Protein AF-A0A4D6C9G3-F1 (afdb_monomer)

Foldseek 3Di:
DDLDDLCAVDDDDLDDPDLQSSLLSLQVVQAQADQEAEEWELPCVLQQLQVLQLCLLSSHFYGYAHQQDRDPSNVVSCVSRNHQEYEYGEDCRGHNCNNVVVCVVVNHHYDYQYDPDSQSSLLSSLVSLCVSDPDQEAEEAASPPGLLQSLQCSQVCNLRSHGYHHAYPPCGNVSCLVVQVVHNHQEYEYQEDCVRHNPVNQVSHHNYDYQYDPDSLLSSLSSCVVRVVDQEAADEAEFASQPVHSSSCSSSSRNSSVCNVRVYGYHHDHPHHDPSNSVSSSSHNYD

Secondary structure (DSSP, 8-state):
--------S-------SSHHHHHHHHHHHH-S--SEEEEEETT-GGGTTTHHHHHHHTT--EEEE-SS---HHHHHHHHHHT--EEEEES-TTTS-HHHHHHHHHTT-EEEEE--SSHHHHHHHHHHHHHHHS---EEEEEETTT-HHHHHHHHHHHHHTT--EEEEBTTTBTHHHHHHHHTS---EEEEES-TTTS-HHHHHHSTTEEEE--SSHHHHHHHHHHHH---SEES--EEEE-SSS-GGGGHHHHHHHHHHHHTT-PEEEE-SS--HHHHHHHHT-EE-

Structure (mmCIF, N/CA/C/O backbone):
data_AF-A0A4D6C9G3-F1
#
_entry.id   AF-A0A4D6C9G3-F1
#
loop_
_atom_site.group_PDB
_atom_site.id
_atom_site.type_symbol
_atom_site.label_atom_id
_atom_site.label_alt_id
_atom_site.label_comp_id
_atom_site.label_asym_id
_atom_site.label_entity_id
_atom_site.label_seq_id
_atom_site.pdbx_PDB_ins_code
_atom_site.Cartn_x
_atom_site.Cartn_y
_atom_site.Cartn_z
_atom_site.occupancy
_atom_site.B_iso_or_equiv
_atom_site.auth_seq_id
_atom_site.auth_comp_id
_atom_site.auth_asym_id
_atom_site.auth_atom_id
_atom_site.pdbx_PDB_model_num
ATOM 1 N N . LEU A 1 1 ? -7.424 2.751 -39.988 1.00 35.72 1 LEU A N 1
ATOM 2 C CA . LEU A 1 1 ? -7.763 1.322 -39.827 1.00 35.72 1 LEU A CA 1
ATOM 3 C C . LEU A 1 1 ? -6.948 0.782 -38.658 1.00 35.72 1 LEU A C 1
ATOM 5 O O . LEU A 1 1 ? -5.738 0.935 -38.681 1.00 35.72 1 LEU A O 1
ATOM 9 N N . TYR A 1 2 ? -7.663 0.239 -37.666 1.00 31.31 2 TYR A N 1
ATOM 10 C CA . TYR A 1 2 ? -7.229 -0.650 -36.575 1.00 31.31 2 TYR A CA 1
ATOM 11 C C . TYR A 1 2 ? -6.218 -0.138 -35.535 1.00 31.31 2 TYR A C 1
ATOM 13 O O . TYR A 1 2 ? -5.020 -0.367 -35.633 1.00 31.31 2 TYR A O 1
ATOM 21 N N . GLY A 1 3 ? -6.748 0.449 -34.462 1.00 29.09 3 GLY A N 1
ATOM 22 C CA . GLY A 1 3 ? -6.207 0.271 -33.115 1.00 29.09 3 GLY A CA 1
ATOM 23 C C . GLY A 1 3 ? -7.383 -0.146 -32.243 1.00 29.09 3 GLY A C 1
ATOM 24 O O . GLY A 1 3 ? -8.334 0.627 -32.131 1.00 29.09 3 GLY A O 1
ATOM 25 N N . ASN A 1 4 ? -7.383 -1.390 -31.759 1.00 36.81 4 ASN A N 1
ATOM 26 C CA . ASN A 1 4 ? -8.460 -1.943 -30.939 1.00 36.81 4 ASN A CA 1
ATOM 27 C C . ASN A 1 4 ? -8.712 -1.018 -29.747 1.00 36.81 4 ASN A C 1
ATOM 29 O O . ASN A 1 4 ? -7.841 -0.837 -28.903 1.00 36.81 4 ASN A O 1
ATOM 33 N N . THR A 1 5 ? -9.897 -0.416 -29.691 1.00 40.00 5 THR A N 1
ATOM 34 C CA . THR A 1 5 ? -10.376 0.228 -28.475 1.00 40.00 5 THR A CA 1
ATOM 35 C C . THR A 1 5 ? -10.604 -0.878 -27.454 1.00 40.00 5 THR A C 1
ATOM 37 O O . THR A 1 5 ? -11.361 -1.811 -27.720 1.00 40.00 5 THR A O 1
ATOM 40 N N . SER A 1 6 ? -9.935 -0.801 -26.305 1.00 44.12 6 SER A N 1
ATOM 41 C CA . SER A 1 6 ? -10.270 -1.610 -25.137 1.00 44.12 6 SER A CA 1
ATOM 42 C C . SER A 1 6 ? -11.698 -1.254 -24.706 1.00 44.12 6 SER A C 1
ATOM 44 O O . SER A 1 6 ? -11.946 -0.289 -23.983 1.00 44.12 6 SER A O 1
ATOM 46 N N . ASN A 1 7 ? -12.671 -1.974 -25.257 1.00 46.81 7 ASN A N 1
ATOM 47 C CA . ASN A 1 7 ? -14.084 -1.773 -24.975 1.00 46.81 7 ASN A CA 1
ATOM 48 C C . ASN A 1 7 ? -14.413 -2.469 -23.655 1.00 46.81 7 ASN A C 1
ATOM 50 O O . ASN A 1 7 ? -14.914 -3.584 -23.684 1.00 46.81 7 ASN A O 1
ATOM 54 N N . ALA A 1 8 ? -14.153 -1.807 -22.524 1.00 56.16 8 ALA A N 1
ATOM 55 C CA . ALA A 1 8 ? -14.768 -2.208 -21.258 1.00 56.16 8 ALA A CA 1
ATOM 56 C C . ALA A 1 8 ? -16.292 -2.262 -21.459 1.00 56.16 8 ALA A C 1
ATOM 58 O O . ALA A 1 8 ? -16.867 -1.284 -21.958 1.00 56.16 8 ALA A O 1
ATOM 59 N N . SER A 1 9 ? -16.953 -3.375 -21.117 1.00 55.44 9 SER A N 1
ATOM 60 C CA . SER A 1 9 ? -18.398 -3.505 -21.376 1.00 55.44 9 SER A CA 1
ATOM 61 C C . SER A 1 9 ? -19.222 -2.537 -20.530 1.00 55.44 9 SER A C 1
ATOM 63 O O . SER A 1 9 ? -20.327 -2.148 -20.916 1.00 55.44 9 SER A O 1
ATOM 65 N N . THR A 1 10 ? -18.672 -2.108 -19.391 1.00 67.19 10 THR A N 1
ATOM 66 C CA . THR A 1 10 ? -19.302 -1.177 -18.459 1.00 67.19 10 THR A CA 1
ATOM 67 C C . THR A 1 10 ? -18.276 -0.238 -17.825 1.00 67.19 10 THR A C 1
ATOM 69 O O . THR A 1 10 ? -17.095 -0.552 -17.686 1.00 67.19 10 THR A O 1
ATOM 72 N N . LYS A 1 11 ? -18.726 0.964 -17.452 1.00 77.75 11 LYS A N 1
ATOM 73 C CA . LYS A 1 11 ? -17.922 1.936 -16.706 1.00 77.75 11 LYS A CA 1
ATOM 74 C C . LYS A 1 11 ? -18.612 2.251 -15.389 1.00 77.75 11 LYS A C 1
ATOM 76 O O . LYS A 1 11 ? -19.478 3.125 -15.336 1.00 77.75 11 LYS A O 1
ATOM 81 N N . ASP A 1 12 ? -18.155 1.603 -14.330 1.00 83.31 12 ASP A N 1
ATOM 82 C CA . ASP A 1 12 ? -18.579 1.921 -12.974 1.00 83.31 12 ASP A CA 1
ATOM 83 C C . ASP A 1 12 ? -17.719 3.026 -12.364 1.00 83.31 12 ASP A C 1
ATOM 85 O O . ASP A 1 12 ? -16.521 3.157 -12.619 1.00 83.31 12 ASP A O 1
ATOM 89 N N . THR A 1 13 ? -18.352 3.865 -11.547 1.00 87.94 13 THR A N 1
ATOM 90 C CA . THR A 1 13 ? -17.689 4.987 -10.881 1.00 87.94 13 THR A CA 1
ATOM 91 C C . THR A 1 13 ? -17.718 4.775 -9.373 1.00 87.94 13 THR A C 1
ATOM 93 O O . THR A 1 13 ? -18.752 4.941 -8.729 1.00 87.94 13 THR A O 1
ATOM 96 N N . LEU A 1 14 ? -16.559 4.448 -8.797 1.00 91.31 14 LEU A N 1
ATOM 97 C CA . LEU A 1 14 ? -16.364 4.288 -7.350 1.00 91.31 14 LEU A CA 1
ATOM 98 C C . LEU A 1 14 ? -15.880 5.584 -6.682 1.00 91.31 14 LEU A C 1
ATOM 100 O O . LEU A 1 14 ? -15.043 5.550 -5.788 1.00 91.31 14 LEU A O 1
ATOM 104 N N . THR A 1 15 ? -16.373 6.742 -7.123 1.00 91.94 15 THR A N 1
ATOM 105 C CA . THR A 1 15 ? -15.945 8.050 -6.601 1.00 91.94 15 THR A CA 1
ATOM 106 C C . THR A 1 15 ? -17.063 8.739 -5.834 1.00 91.94 15 THR A C 1
ATOM 108 O O . THR A 1 15 ? -18.232 8.637 -6.209 1.00 91.94 15 THR A O 1
ATOM 111 N N . GLY A 1 16 ? -16.706 9.495 -4.798 1.00 91.12 16 GLY A N 1
ATOM 112 C CA . GLY A 1 16 ? -17.623 10.406 -4.115 1.00 91.12 16 GLY A CA 1
ATOM 113 C C . GLY A 1 16 ? -17.213 11.875 -4.238 1.00 91.12 16 GLY A C 1
ATOM 114 O O . GLY A 1 16 ? -16.387 12.239 -5.072 1.00 91.12 16 GLY A O 1
ATOM 115 N N . SER A 1 17 ? -17.782 12.729 -3.384 1.00 90.69 17 SER A N 1
ATOM 116 C CA . SER A 1 17 ? -17.477 14.170 -3.312 1.00 90.69 17 SER A CA 1
ATOM 117 C C . SER A 1 17 ? -16.044 14.485 -2.868 1.00 90.69 17 SER A C 1
ATOM 119 O O . SER A 1 17 ? -15.575 15.607 -3.052 1.00 90.69 17 SER A O 1
ATOM 121 N N . GLY A 1 18 ? -15.339 13.513 -2.290 1.00 91.88 18 GLY A N 1
ATOM 122 C CA . GLY A 1 18 ? -13.954 13.637 -1.860 1.00 91.88 18 GLY A CA 1
ATOM 123 C C . GLY A 1 18 ? -13.341 12.282 -1.510 1.00 91.88 18 GLY A C 1
ATOM 124 O O . GLY A 1 18 ? -13.980 11.240 -1.642 1.00 91.88 18 GLY A O 1
ATOM 125 N N . ARG A 1 19 ? -12.088 12.307 -1.039 1.00 93.12 19 ARG A N 1
ATOM 126 C CA . ARG A 1 19 ? -11.289 11.103 -0.734 1.00 93.12 19 ARG A CA 1
ATOM 127 C C . ARG A 1 19 ? -11.961 10.154 0.265 1.00 93.12 19 ARG A C 1
ATOM 129 O O . ARG A 1 19 ? -11.869 8.942 0.109 1.00 93.12 19 ARG A O 1
ATOM 136 N N . TRP A 1 20 ? -12.664 10.690 1.267 1.00 95.88 20 TRP A N 1
ATOM 137 C CA . TRP A 1 20 ? -13.379 9.875 2.255 1.00 95.88 20 TRP A CA 1
ATOM 138 C C . TRP A 1 20 ? -14.535 9.116 1.613 1.00 95.88 20 TRP A C 1
ATOM 140 O O . TRP A 1 20 ? -14.623 7.903 1.761 1.00 95.88 20 TRP A O 1
ATOM 150 N N . GLU A 1 21 ? -15.395 9.796 0.855 1.00 96.56 21 GLU A N 1
ATOM 151 C CA . GLU A 1 21 ? -16.505 9.143 0.166 1.00 96.56 21 GLU A CA 1
ATOM 152 C C . GLU A 1 21 ? -16.033 8.180 -0.918 1.00 96.56 21 GLU A C 1
ATOM 154 O O . GLU A 1 21 ? -16.646 7.131 -1.080 1.00 96.56 21 GLU A O 1
ATOM 159 N N . THR A 1 22 ? -14.945 8.488 -1.627 1.00 96.56 22 THR A N 1
ATOM 160 C CA . THR A 1 22 ? -14.321 7.553 -2.574 1.00 96.56 22 THR A CA 1
ATOM 161 C C . THR A 1 22 ? -13.861 6.279 -1.859 1.00 96.56 22 THR A C 1
ATOM 163 O O . THR A 1 22 ? -14.253 5.186 -2.262 1.00 96.56 22 THR A O 1
ATOM 166 N N . ALA A 1 23 ? -13.134 6.386 -0.739 1.00 97.56 23 ALA A N 1
ATOM 167 C CA . ALA A 1 23 ? -12.745 5.220 0.061 1.00 97.56 23 ALA A CA 1
ATOM 168 C C . ALA A 1 23 ? -13.961 4.425 0.580 1.00 97.56 23 ALA A C 1
ATOM 170 O O . ALA A 1 23 ? -13.957 3.195 0.570 1.00 97.56 23 ALA A O 1
ATOM 171 N N . ILE A 1 24 ? -15.042 5.111 0.962 1.00 98.38 24 ILE A N 1
ATOM 172 C CA . ILE A 1 24 ? -16.302 4.479 1.381 1.00 98.38 24 ILE A CA 1
ATOM 173 C C . ILE A 1 24 ? -16.988 3.761 0.210 1.00 98.38 24 ILE A C 1
ATOM 175 O O . ILE A 1 24 ? -17.481 2.651 0.387 1.00 98.38 24 ILE A O 1
ATOM 179 N N . LYS A 1 25 ? -17.004 4.338 -0.996 1.00 98.12 25 LYS A N 1
ATOM 180 C CA . LYS A 1 25 ? -17.555 3.685 -2.196 1.00 98.12 25 LYS A CA 1
ATOM 181 C C . LYS A 1 25 ? -16.770 2.431 -2.569 1.00 98.12 25 LYS A C 1
ATOM 183 O O . LYS A 1 25 ? -17.378 1.414 -2.888 1.00 98.12 25 LYS A O 1
ATOM 188 N N . ILE A 1 26 ? -15.445 2.480 -2.458 1.00 98.00 26 ILE A N 1
ATOM 189 C CA . ILE A 1 26 ? -14.571 1.313 -2.628 1.00 98.00 26 ILE A CA 1
ATOM 190 C C . ILE A 1 26 ? -14.892 0.242 -1.573 1.00 98.00 26 ILE A C 1
ATOM 192 O O . ILE A 1 26 ? -15.065 -0.927 -1.915 1.00 98.00 26 ILE A O 1
ATOM 196 N N . SER A 1 27 ? -15.040 0.640 -0.305 1.00 98.50 27 SER A N 1
ATOM 197 C CA . SER A 1 27 ? -15.446 -0.257 0.785 1.00 98.50 27 SER A CA 1
ATOM 198 C C . SER A 1 27 ? -16.796 -0.932 0.506 1.00 98.50 27 SER A C 1
ATOM 200 O O . SER A 1 27 ? -16.926 -2.149 0.607 1.00 98.50 27 SER A O 1
ATOM 202 N N . GLN A 1 28 ? -17.796 -0.166 0.071 1.00 97.81 28 GLN A N 1
ATOM 203 C CA . GLN A 1 28 ? -19.128 -0.680 -0.261 1.00 97.81 28 GLN A CA 1
ATOM 204 C C . GLN A 1 28 ? -19.115 -1.655 -1.443 1.00 97.81 28 GLN A C 1
ATOM 206 O O . GLN A 1 28 ? -19.901 -2.599 -1.450 1.00 97.81 28 GLN A O 1
ATOM 211 N N . ALA A 1 29 ? -18.218 -1.456 -2.412 1.00 96.75 29 ALA A N 1
ATOM 212 C CA . ALA A 1 29 ? -18.065 -2.353 -3.553 1.00 96.75 29 ALA A CA 1
ATOM 213 C C . ALA A 1 29 ? -17.374 -3.681 -3.190 1.00 96.75 29 ALA A C 1
ATOM 215 O O . ALA A 1 29 ? -17.692 -4.711 -3.776 1.00 96.75 29 ALA A O 1
ATOM 216 N N . GLY A 1 30 ? -16.437 -3.675 -2.233 1.00 97.06 30 GLY A N 1
ATOM 217 C CA . GLY A 1 30 ? -15.664 -4.870 -1.865 1.00 97.06 30 GLY A CA 1
ATOM 218 C C . GLY A 1 30 ? -16.172 -5.654 -0.652 1.00 97.06 30 GLY A C 1
ATOM 219 O O . GLY A 1 30 ? -15.828 -6.832 -0.504 1.00 97.06 30 GLY A O 1
ATOM 220 N N . TRP A 1 31 ? -16.959 -5.016 0.224 1.00 98.31 31 TRP A N 1
ATOM 221 C CA . TRP A 1 31 ? -17.341 -5.565 1.527 1.00 98.31 31 TRP A CA 1
ATOM 222 C C . TRP A 1 31 ? -18.775 -5.205 1.919 1.00 98.31 31 TRP A C 1
ATOM 224 O O . TRP A 1 31 ? -19.114 -4.056 2.211 1.00 98.31 31 TRP A O 1
ATOM 234 N N . THR A 1 32 ? -19.627 -6.221 2.044 1.00 98.00 32 THR A N 1
ATOM 235 C CA . THR A 1 32 ? -20.955 -6.069 2.657 1.00 98.00 32 THR A CA 1
ATOM 236 C C . THR A 1 32 ? -20.865 -6.010 4.185 1.00 98.00 32 THR A C 1
ATOM 238 O O . THR A 1 32 ? -21.600 -5.237 4.796 1.00 98.00 32 THR A O 1
ATOM 241 N N . LYS A 1 33 ? -19.917 -6.746 4.781 1.00 98.12 33 LYS A N 1
ATOM 242 C CA . LYS A 1 33 ? -19.559 -6.769 6.208 1.00 98.12 33 LYS A CA 1
ATOM 243 C C . LYS A 1 33 ? -18.034 -6.892 6.346 1.00 98.12 33 LYS A C 1
ATOM 245 O O . LYS A 1 33 ? -17.403 -7.533 5.510 1.00 98.12 33 LYS A O 1
ATOM 250 N N . SER A 1 34 ? -17.460 -6.329 7.408 1.00 98.38 34 SER A N 1
ATOM 251 C CA . SER A 1 34 ? -16.076 -6.582 7.823 1.00 98.38 34 SER A CA 1
ATOM 252 C C . SER A 1 34 ? -15.931 -6.334 9.324 1.00 98.38 34 SER A C 1
ATOM 254 O O . SER A 1 34 ? -16.241 -5.244 9.794 1.00 98.38 34 SER A O 1
ATOM 256 N N . GLU A 1 35 ? -15.463 -7.322 10.097 1.00 98.12 35 GLU A N 1
ATOM 257 C CA . GLU A 1 35 ? -15.266 -7.141 11.551 1.00 98.12 35 GLU A CA 1
ATOM 258 C C . GLU A 1 35 ? -14.020 -6.307 11.882 1.00 98.12 35 GLU A C 1
ATOM 260 O O . GLU A 1 35 ? -13.866 -5.850 13.017 1.00 98.12 35 GLU A O 1
ATOM 265 N N . SER A 1 36 ? -13.168 -6.070 10.883 1.00 98.75 36 SER A N 1
ATOM 266 C CA . SER A 1 36 ? -11.975 -5.243 10.998 1.00 98.75 36 SER A CA 1
ATOM 267 C C . SER A 1 36 ? -11.869 -4.239 9.846 1.00 98.75 36 SER A C 1
ATOM 269 O O . SER A 1 36 ? -12.402 -4.467 8.761 1.00 98.75 36 SER A O 1
ATOM 271 N N . ALA A 1 37 ? -11.167 -3.130 10.057 1.00 98.81 37 ALA A N 1
ATOM 272 C CA . ALA A 1 37 ? -10.822 -2.174 9.002 1.00 98.81 37 ALA A CA 1
ATOM 273 C C . ALA A 1 37 ? -9.413 -1.618 9.214 1.00 98.81 37 ALA A C 1
ATOM 275 O O . ALA A 1 37 ? -8.935 -1.535 10.345 1.00 98.81 37 ALA A O 1
ATOM 276 N N . VAL A 1 38 ? -8.752 -1.209 8.135 1.00 98.69 38 VAL A N 1
ATOM 277 C CA . VAL A 1 38 ? -7.541 -0.389 8.212 1.00 98.69 38 VAL A CA 1
ATOM 278 C C . VAL A 1 38 ? -7.955 1.079 8.193 1.00 98.69 38 VAL A C 1
ATOM 280 O O . VAL A 1 38 ? -8.782 1.481 7.376 1.00 98.69 38 VAL A O 1
ATOM 283 N N . LEU A 1 39 ? -7.380 1.883 9.083 1.00 98.31 39 LEU A N 1
ATOM 284 C CA . LEU A 1 39 ? -7.635 3.315 9.166 1.00 98.31 39 LEU A CA 1
ATOM 285 C C . LEU A 1 39 ? -6.325 4.086 9.005 1.00 98.31 39 LEU A C 1
ATOM 287 O O . LEU A 1 39 ? -5.357 3.852 9.731 1.00 98.31 39 LEU A O 1
ATOM 291 N N . VAL A 1 40 ? -6.311 5.011 8.047 1.00 97.12 40 VAL A N 1
ATOM 292 C CA . VAL A 1 40 ? -5.125 5.797 7.676 1.00 97.12 40 VAL A CA 1
ATOM 293 C C . VAL A 1 40 ? -5.436 7.291 7.700 1.00 97.12 40 VAL A C 1
ATOM 295 O O . VAL A 1 40 ? -6.576 7.710 7.481 1.00 97.12 40 VAL A O 1
ATOM 298 N N . ASN A 1 41 ? -4.417 8.114 7.953 1.00 95.75 41 ASN A N 1
ATOM 299 C CA . ASN A 1 41 ? -4.558 9.566 7.875 1.00 95.75 41 ASN A CA 1
ATOM 300 C C . ASN A 1 41 ? -4.672 10.007 6.409 1.00 95.75 41 ASN A C 1
ATOM 302 O O . ASN A 1 41 ? -3.811 9.711 5.580 1.00 95.75 41 ASN A O 1
ATOM 306 N N . ASP A 1 42 ? -5.708 10.782 6.117 1.00 92.69 42 ASP A N 1
ATOM 307 C CA . ASP A 1 42 ? -6.033 11.323 4.805 1.00 92.69 42 ASP A CA 1
ATOM 308 C C . ASP A 1 42 ? -4.938 12.226 4.204 1.00 92.69 42 ASP A C 1
ATOM 310 O O . ASP A 1 42 ? -4.887 12.424 2.990 1.00 92.69 42 ASP A O 1
ATOM 314 N N . ASN A 1 43 ? -4.059 12.775 5.038 1.00 88.81 43 ASN A N 1
ATOM 315 C CA . ASN A 1 43 ? -2.951 13.645 4.661 1.00 88.81 43 ASN A CA 1
ATOM 316 C C . ASN A 1 43 ? -1.570 12.984 4.800 1.00 88.81 43 ASN A C 1
ATOM 318 O O . ASN A 1 43 ? -0.591 13.576 4.344 1.00 88.81 43 ASN A O 1
ATOM 322 N N . S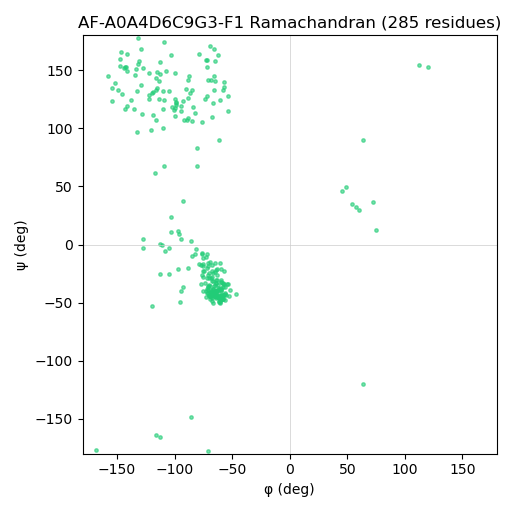ER A 1 44 ? -1.478 11.763 5.345 1.00 86.25 44 SER A N 1
ATOM 323 C CA . SER A 1 44 ? -0.212 11.022 5.501 1.00 86.25 44 SER A CA 1
ATOM 324 C C . SER A 1 44 ? -0.199 9.722 4.694 1.00 86.25 44 SER A C 1
ATOM 326 O O . SER A 1 44 ? -0.070 8.626 5.232 1.00 86.25 44 SER A O 1
ATOM 328 N N . ILE A 1 45 ? -0.313 9.837 3.365 1.00 85.38 45 ILE A N 1
ATOM 329 C CA . ILE A 1 45 ? -0.288 8.662 2.477 1.00 85.38 45 ILE A CA 1
ATOM 330 C C . ILE A 1 45 ? 1.021 7.868 2.593 1.00 85.38 45 ILE A C 1
ATOM 332 O O . ILE A 1 45 ? 1.025 6.654 2.424 1.00 85.38 45 ILE A O 1
ATOM 336 N N . ALA A 1 46 ? 2.125 8.555 2.901 1.00 85.62 46 ALA A N 1
ATOM 337 C CA . ALA A 1 46 ? 3.453 7.963 2.928 1.00 85.62 46 ALA A CA 1
ATOM 338 C C . ALA A 1 46 ? 3.599 6.869 3.998 1.00 85.62 46 ALA A C 1
ATOM 340 O O . ALA A 1 46 ? 4.296 5.887 3.766 1.00 85.62 46 ALA A O 1
ATOM 341 N N . ASP A 1 47 ? 2.899 7.009 5.127 1.00 84.81 47 ASP A N 1
ATOM 342 C CA . ASP A 1 47 ? 2.928 6.022 6.213 1.00 84.81 47 ASP A CA 1
ATOM 343 C C . ASP A 1 47 ? 2.102 4.772 5.879 1.00 84.81 47 ASP A C 1
ATOM 345 O O . ASP A 1 47 ? 2.260 3.735 6.517 1.00 84.81 47 ASP A O 1
ATOM 349 N N . ALA A 1 48 ? 1.223 4.866 4.878 1.00 89.62 48 ALA A N 1
ATOM 350 C CA . ALA A 1 48 ? 0.276 3.823 4.511 1.00 89.62 48 ALA A CA 1
ATOM 351 C C . ALA A 1 48 ? 0.554 3.177 3.144 1.00 89.62 48 ALA A C 1
ATOM 353 O O . ALA A 1 48 ? -0.174 2.266 2.762 1.00 89.62 48 ALA A O 1
ATOM 354 N N . LEU A 1 49 ? 1.600 3.589 2.413 1.00 89.94 49 LEU A N 1
ATOM 355 C CA . LEU A 1 49 ? 1.935 3.045 1.083 1.00 89.94 49 LEU A CA 1
ATOM 356 C C . LEU A 1 49 ? 2.071 1.519 1.071 1.00 89.94 49 LEU A C 1
ATOM 358 O O . LEU A 1 49 ? 1.738 0.870 0.085 1.00 89.94 49 LEU A O 1
ATOM 362 N N . SER A 1 50 ? 2.558 0.960 2.175 1.00 95.56 50 SER A N 1
ATOM 363 C CA . SER A 1 50 ? 2.792 -0.469 2.365 1.00 95.56 50 SER A CA 1
ATOM 364 C C . SER A 1 50 ? 1.626 -1.200 3.036 1.00 95.56 50 SER A C 1
ATOM 366 O O . SER A 1 50 ? 1.734 -2.390 3.326 1.00 95.56 50 SER A O 1
ATOM 368 N N . ALA A 1 51 ? 0.498 -0.526 3.289 1.00 97.50 51 ALA A N 1
ATOM 369 C CA . ALA A 1 51 ? -0.632 -1.118 4.001 1.00 97.50 51 ALA A CA 1
ATOM 370 C C . ALA A 1 51 ? -1.445 -2.091 3.134 1.00 97.50 51 ALA A C 1
ATOM 372 O O . ALA A 1 51 ? -2.052 -3.013 3.676 1.00 97.50 51 ALA A O 1
ATOM 373 N N . THR A 1 52 ? -1.463 -1.910 1.807 1.00 97.94 52 THR A N 1
ATOM 374 C CA . THR A 1 52 ? -2.329 -2.677 0.893 1.00 97.94 52 THR A CA 1
ATOM 375 C C . THR A 1 52 ? -2.138 -4.196 0.993 1.00 97.94 52 THR A C 1
ATOM 377 O O . THR A 1 52 ? -3.150 -4.883 1.144 1.00 97.94 52 THR A O 1
ATOM 380 N N . PRO A 1 53 ? -0.906 -4.754 0.982 1.00 98.38 53 PRO A N 1
ATOM 381 C CA . PRO A 1 53 ? -0.715 -6.199 1.129 1.00 98.38 53 PRO A CA 1
ATOM 382 C C . PRO A 1 53 ? -1.239 -6.751 2.458 1.00 98.38 53 PRO A C 1
ATOM 384 O O . PRO A 1 53 ? -1.955 -7.750 2.471 1.00 98.38 53 PRO A O 1
ATOM 387 N N . PHE A 1 54 ? -0.970 -6.066 3.573 1.00 98.31 54 PHE A N 1
ATOM 388 C CA . PHE A 1 54 ? -1.488 -6.461 4.885 1.00 98.31 54 PHE A CA 1
ATOM 389 C C . PHE A 1 54 ? -3.022 -6.374 4.950 1.00 98.31 54 PHE A C 1
ATOM 391 O O . PHE A 1 54 ? -3.683 -7.314 5.393 1.00 98.31 54 PHE A O 1
ATOM 398 N N . ALA A 1 55 ? -3.606 -5.274 4.464 1.00 98.31 55 ALA A N 1
ATOM 399 C CA . ALA A 1 55 ? -5.055 -5.084 4.424 1.00 98.31 55 ALA A CA 1
ATOM 400 C C . ALA A 1 55 ? -5.743 -6.174 3.586 1.00 98.31 55 ALA A C 1
ATOM 402 O O . ALA A 1 55 ? -6.779 -6.708 3.984 1.00 98.31 55 ALA A O 1
ATOM 403 N N . LYS A 1 56 ? -5.129 -6.568 2.463 1.00 97.94 56 LYS A N 1
ATOM 404 C CA . LYS A 1 56 ? -5.600 -7.682 1.638 1.00 97.94 56 LYS A CA 1
ATOM 405 C C . LYS A 1 56 ? -5.478 -9.028 2.341 1.00 97.94 56 LYS A C 1
ATOM 407 O O . LYS A 1 56 ? -6.428 -9.805 2.276 1.00 97.94 56 LYS A O 1
ATOM 412 N N . ALA A 1 57 ? -4.363 -9.303 3.016 1.00 97.81 57 ALA A N 1
ATOM 413 C CA . ALA A 1 57 ? -4.179 -10.547 3.761 1.00 97.81 57 ALA A CA 1
ATOM 414 C C . ALA A 1 57 ? -5.234 -10.720 4.867 1.00 97.81 57 ALA A C 1
ATOM 416 O O . ALA A 1 57 ? -5.677 -11.837 5.127 1.00 97.81 57 ALA A O 1
ATOM 417 N N . LYS A 1 58 ? -5.688 -9.608 5.459 1.00 97.88 58 LYS A N 1
ATOM 418 C CA . LYS A 1 58 ? -6.805 -9.561 6.413 1.00 97.88 58 LYS A CA 1
ATOM 419 C C . LYS A 1 58 ? -8.199 -9.520 5.770 1.00 97.88 58 LYS A C 1
ATOM 421 O O . LYS A 1 58 ? -9.181 -9.632 6.496 1.00 97.88 58 LYS A O 1
ATOM 426 N N . ASP A 1 59 ? -8.287 -9.358 4.449 1.00 97.62 59 ASP A N 1
ATOM 427 C CA . ASP A 1 59 ? -9.511 -9.074 3.683 1.00 97.62 59 ASP A CA 1
ATOM 428 C C . ASP A 1 59 ? -10.337 -7.916 4.272 1.00 97.62 59 ASP A C 1
ATOM 430 O O . ASP A 1 59 ? -11.544 -8.041 4.468 1.00 97.62 59 ASP A O 1
ATOM 434 N N . VAL A 1 60 ? -9.696 -6.776 4.552 1.00 98.50 60 VAL A N 1
ATOM 435 C CA . VAL A 1 60 ? -10.345 -5.589 5.142 1.00 98.50 60 VAL A CA 1
ATOM 436 C C . VAL A 1 60 ? -10.202 -4.341 4.264 1.00 98.50 60 VAL A C 1
ATOM 438 O O . VAL A 1 60 ? -9.166 -4.167 3.619 1.00 98.50 60 VAL A O 1
ATOM 441 N N . PRO A 1 61 ? -11.188 -3.422 4.260 1.00 98.44 61 PRO A N 1
ATOM 442 C CA . PRO A 1 61 ? -11.067 -2.160 3.538 1.00 98.44 61 PRO A CA 1
ATOM 443 C C . PRO A 1 61 ? -10.075 -1.204 4.216 1.00 98.44 61 PRO A C 1
ATOM 445 O O . PRO A 1 61 ? -9.906 -1.217 5.439 1.00 98.44 61 PRO A O 1
ATOM 448 N N . ILE A 1 62 ? -9.476 -0.319 3.412 1.00 98.38 62 ILE A N 1
ATOM 449 C CA . ILE A 1 62 ? -8.735 0.857 3.885 1.00 98.38 62 ILE A CA 1
ATOM 450 C C . ILE A 1 62 ? -9.689 2.054 3.880 1.00 98.38 62 ILE A C 1
ATOM 452 O O . ILE A 1 62 ? -10.198 2.452 2.832 1.00 98.38 62 ILE A O 1
ATOM 456 N N . LEU A 1 63 ? -9.916 2.6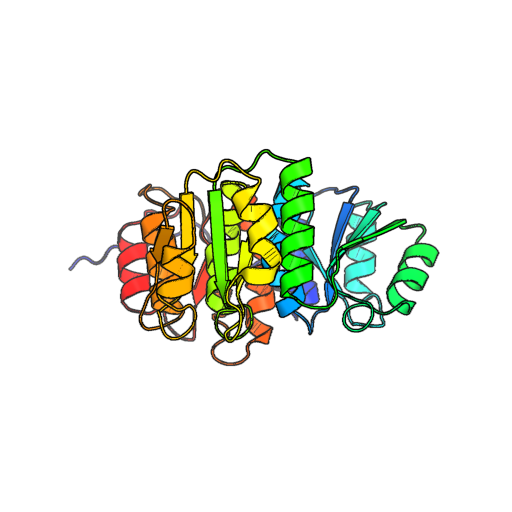42 5.052 1.00 98.31 63 LEU A N 1
ATOM 457 C CA . LEU A 1 63 ? -10.714 3.849 5.243 1.00 98.31 63 LEU A CA 1
ATOM 458 C C . LEU A 1 63 ? -9.829 5.017 5.688 1.00 98.31 63 LEU A C 1
ATOM 460 O O . LEU A 1 63 ? -8.744 4.835 6.243 1.00 98.31 63 LEU A O 1
ATOM 464 N N . LEU A 1 64 ? -10.308 6.238 5.449 1.00 97.75 64 LEU A N 1
ATOM 465 C CA . LEU A 1 64 ? -9.553 7.464 5.708 1.00 97.75 64 LEU A CA 1
ATOM 466 C C . LEU A 1 64 ? -10.100 8.214 6.921 1.00 97.75 64 LEU A C 1
ATOM 468 O O . LEU A 1 64 ? -11.302 8.218 7.176 1.00 97.75 64 LEU A O 1
ATOM 472 N N . THR A 1 65 ? -9.239 8.926 7.632 1.00 97.06 65 THR A N 1
ATOM 473 C CA . THR A 1 65 ? -9.623 9.827 8.724 1.00 97.06 65 THR A CA 1
ATOM 474 C C . THR A 1 65 ? -8.691 11.031 8.785 1.00 97.06 65 THR A C 1
ATOM 476 O O . THR A 1 65 ? -7.623 11.008 8.185 1.00 97.06 65 THR A O 1
ATOM 479 N N . GLN A 1 66 ? -9.069 12.076 9.518 1.00 96.62 66 GLN A N 1
ATOM 480 C CA . GLN A 1 66 ? -8.141 13.155 9.865 1.00 96.62 66 GLN A CA 1
ATOM 481 C C . GLN A 1 66 ? -7.235 12.722 11.031 1.00 96.62 66 GLN A C 1
ATOM 483 O O . GLN A 1 66 ? -7.566 11.784 11.754 1.00 96.62 66 GLN A O 1
ATOM 488 N N . SER A 1 67 ? -6.127 13.432 11.270 1.00 96.75 67 SER A N 1
ATOM 489 C CA . SER A 1 67 ? -5.163 13.092 12.339 1.00 96.75 67 SER A CA 1
ATOM 490 C C . SER A 1 67 ? -5.768 13.048 13.752 1.00 96.75 67 SER A C 1
ATOM 492 O O . SER A 1 67 ? -5.365 12.235 14.583 1.00 96.75 67 SER A O 1
ATOM 494 N N . ASN A 1 68 ? -6.746 13.904 14.046 1.00 97.38 68 ASN A N 1
ATOM 495 C CA . ASN A 1 68 ? -7.329 14.062 15.384 1.00 97.38 68 ASN A CA 1
ATOM 496 C C . ASN A 1 68 ? -8.855 13.947 15.423 1.00 97.38 68 ASN A C 1
ATOM 498 O O . ASN A 1 68 ? -9.467 14.162 16.467 1.00 97.38 68 ASN A O 1
ATOM 502 N N . LYS A 1 69 ? -9.489 13.620 14.299 1.00 97.69 69 LYS A N 1
ATOM 503 C CA . LYS A 1 69 ? -10.942 13.533 14.202 1.00 97.69 69 LYS A CA 1
ATOM 504 C C . LYS A 1 69 ? -11.341 12.360 13.328 1.00 97.69 69 LYS A C 1
ATOM 506 O O . LYS A 1 69 ? -10.997 12.341 12.147 1.00 97.69 69 LYS A O 1
ATOM 511 N N . LEU A 1 70 ? -12.083 11.423 13.917 1.00 97.62 70 LEU A N 1
ATOM 512 C CA . LEU A 1 70 ? -12.733 10.354 13.181 1.00 97.62 70 LEU A CA 1
ATOM 513 C C . LEU A 1 70 ? -13.831 10.980 12.324 1.00 97.62 70 LEU A C 1
ATOM 515 O O . LEU A 1 70 ? -14.829 11.489 12.840 1.00 97.62 70 LEU A O 1
ATOM 519 N N . ASP A 1 71 ? -13.613 10.995 11.011 1.00 96.69 71 ASP A N 1
ATOM 520 C CA . ASP A 1 71 ? -14.568 11.586 10.079 1.00 96.69 71 ASP A CA 1
ATOM 521 C C . ASP A 1 71 ? -15.941 10.912 10.231 1.00 96.69 71 ASP A C 1
ATOM 523 O O . ASP A 1 71 ? -16.040 9.686 10.329 1.00 96.69 71 ASP A O 1
ATOM 527 N N . SER A 1 72 ? -17.016 11.703 10.266 1.00 97.12 72 SER A N 1
ATOM 528 C CA . SER A 1 72 ? -18.361 11.178 10.522 1.00 97.12 72 SER A CA 1
ATOM 529 C C . SER A 1 72 ? -18.824 10.203 9.437 1.00 97.12 72 SER A C 1
ATOM 531 O O . SER A 1 72 ? -19.557 9.261 9.745 1.00 97.12 72 SER A O 1
ATOM 533 N N . ARG A 1 73 ? -18.368 10.381 8.190 1.00 98.00 73 ARG A N 1
ATOM 534 C CA . ARG A 1 73 ? -18.658 9.472 7.073 1.00 98.00 73 ARG A CA 1
ATOM 535 C C . ARG A 1 73 ? -17.925 8.148 7.271 1.00 98.00 73 ARG A C 1
ATOM 537 O O . ARG A 1 73 ? -18.530 7.089 7.130 1.00 98.00 73 ARG A O 1
ATOM 544 N N . THR A 1 74 ? -16.660 8.203 7.684 1.00 98.25 74 THR A N 1
ATOM 545 C CA . THR A 1 74 ? -15.873 7.007 8.016 1.00 98.25 74 THR A CA 1
ATOM 546 C C . THR A 1 74 ? -16.467 6.257 9.201 1.00 98.25 74 THR A C 1
ATOM 548 O O . THR A 1 74 ? -16.641 5.046 9.127 1.00 98.25 74 THR A O 1
ATOM 551 N N . LYS A 1 75 ? -16.870 6.960 10.265 1.00 98.38 75 LYS A N 1
ATOM 552 C CA . LYS A 1 75 ? -17.579 6.363 11.406 1.00 98.38 75 LYS A CA 1
ATOM 553 C C . LYS A 1 75 ? -18.867 5.652 10.975 1.00 98.38 75 LYS A C 1
ATOM 555 O O . LYS A 1 75 ? -19.136 4.541 11.428 1.00 98.38 75 LYS A O 1
ATOM 560 N N . ALA A 1 76 ? -19.655 6.266 10.091 1.00 98.62 76 ALA A N 1
ATOM 561 C CA . ALA A 1 76 ? -20.865 5.641 9.561 1.00 98.62 76 ALA A CA 1
ATOM 562 C C . ALA A 1 76 ? -20.553 4.362 8.764 1.00 98.62 76 ALA A C 1
ATOM 564 O O . ALA A 1 76 ? -21.262 3.367 8.910 1.00 98.62 76 ALA A O 1
ATOM 565 N N . GLU A 1 77 ? -19.475 4.359 7.979 1.00 98.75 77 GLU A N 1
ATOM 566 C CA . GLU A 1 77 ? -19.045 3.179 7.225 1.00 98.75 77 GLU A CA 1
ATOM 567 C C . GLU A 1 77 ? -18.509 2.060 8.134 1.00 98.75 77 GLU A C 1
ATOM 569 O O . GLU A 1 77 ? -18.882 0.903 7.944 1.00 98.75 77 GLU A O 1
ATOM 574 N N . LEU A 1 78 ? -17.732 2.386 9.177 1.00 98.81 78 LEU A N 1
ATOM 575 C CA . LEU A 1 78 ? -17.312 1.420 10.205 1.00 98.81 78 LEU A CA 1
ATOM 576 C C . LEU A 1 78 ? -18.529 0.731 10.843 1.00 98.81 78 LEU A C 1
ATOM 578 O O . LEU A 1 78 ? -18.555 -0.493 10.989 1.00 98.81 78 LEU A O 1
ATOM 582 N N . LYS A 1 79 ? -19.576 1.507 11.154 1.00 98.56 79 LYS A N 1
ATOM 583 C CA . LYS A 1 79 ? -20.841 0.979 11.678 1.00 98.56 79 LYS A CA 1
ATOM 584 C C . LYS A 1 79 ? -21.574 0.108 10.655 1.00 98.56 79 LYS A C 1
ATOM 586 O O . LYS A 1 79 ? -22.055 -0.959 11.026 1.00 98.56 79 LYS A O 1
ATOM 591 N N . ARG A 1 80 ? -21.656 0.531 9.386 1.00 98.69 80 ARG A N 1
ATOM 592 C CA . ARG A 1 80 ? -22.296 -0.242 8.303 1.00 98.69 80 ARG A CA 1
ATOM 593 C C . ARG A 1 80 ? -21.641 -1.614 8.133 1.00 98.69 80 ARG A C 1
ATOM 595 O O . ARG A 1 80 ? -22.343 -2.607 7.980 1.00 98.69 80 ARG A O 1
ATOM 602 N N . LEU A 1 81 ? -20.311 -1.657 8.172 1.00 98.75 81 LEU A N 1
ATOM 603 C CA . LEU A 1 81 ? -19.520 -2.883 8.058 1.00 98.75 81 LEU A CA 1
ATOM 604 C C . LEU A 1 81 ? -19.612 -3.784 9.299 1.00 98.75 81 LEU A C 1
ATOM 606 O O . LEU A 1 81 ? -19.315 -4.973 9.194 1.00 98.75 81 LEU A O 1
ATOM 610 N N . GLY A 1 82 ? -20.013 -3.244 10.455 1.00 98.50 82 GLY A N 1
ATOM 611 C CA . GLY A 1 82 ? -19.992 -3.962 11.729 1.00 98.50 82 GLY A CA 1
ATOM 612 C C . GLY A 1 82 ? -18.576 -4.163 12.277 1.00 98.50 82 GLY A C 1
ATOM 613 O O . GLY A 1 82 ? -18.287 -5.220 12.843 1.00 98.50 82 GLY A O 1
ATOM 614 N N . VAL A 1 83 ? -17.698 -3.174 12.084 1.00 98.81 83 VAL A N 1
ATOM 615 C CA . VAL A 1 83 ? -16.302 -3.220 12.538 1.00 98.81 83 VAL A CA 1
ATOM 616 C C . VAL A 1 83 ? -16.232 -3.231 14.064 1.00 98.81 83 VAL A C 1
ATOM 618 O O . VAL A 1 83 ? -16.869 -2.423 14.734 1.00 98.81 83 VAL A O 1
ATOM 621 N N . LYS A 1 84 ? -15.411 -4.136 14.599 1.00 98.69 84 LYS A N 1
ATOM 622 C CA . LYS A 1 84 ? -15.071 -4.263 16.023 1.00 98.69 84 LYS A CA 1
ATOM 623 C C . LYS A 1 84 ? -13.612 -3.916 16.303 1.00 98.69 84 LYS A C 1
ATOM 625 O O . LYS A 1 84 ? -13.298 -3.524 17.421 1.00 98.69 84 LYS A O 1
ATOM 630 N N . ASN A 1 85 ? -12.736 -4.067 15.305 1.00 98.69 85 ASN A N 1
ATOM 631 C CA . ASN A 1 85 ? -11.303 -3.810 15.428 1.00 98.69 85 ASN A CA 1
ATOM 632 C C . ASN A 1 85 ? -10.790 -2.898 14.306 1.00 98.69 85 ASN A C 1
ATOM 634 O O . ASN A 1 85 ? -11.114 -3.091 13.138 1.00 98.69 85 ASN A O 1
ATOM 638 N N . VAL A 1 86 ? -9.939 -1.932 14.630 1.00 98.81 86 VAL A N 1
ATOM 639 C CA . VAL A 1 86 ? -9.295 -1.059 13.641 1.00 98.81 86 VAL A CA 1
ATOM 640 C C . VAL A 1 86 ? -7.778 -1.194 13.702 1.00 98.81 86 VAL A C 1
ATOM 642 O O . VAL A 1 86 ? -7.177 -1.060 14.763 1.00 98.81 86 VAL A O 1
ATOM 645 N N . TYR A 1 87 ? -7.144 -1.397 12.551 1.00 98.69 87 TYR A N 1
ATOM 646 C CA . TYR A 1 87 ? -5.696 -1.287 12.403 1.00 98.69 87 TYR A CA 1
ATOM 647 C C . TYR A 1 87 ? -5.335 0.161 12.053 1.00 98.69 87 TYR A C 1
ATOM 649 O O . TYR A 1 87 ? -5.590 0.618 10.938 1.00 98.69 87 TYR A O 1
ATOM 657 N N . LEU A 1 88 ? -4.763 0.894 13.008 1.00 98.50 88 LEU A N 1
ATOM 658 C CA . LEU A 1 88 ? -4.272 2.259 12.818 1.00 98.50 88 LEU A CA 1
ATOM 659 C C . LEU A 1 88 ? -2.881 2.206 12.188 1.00 98.50 88 LEU A C 1
ATOM 661 O O . LEU A 1 88 ? -1.935 1.763 12.842 1.00 98.50 88 LEU A O 1
ATOM 665 N N . ILE A 1 89 ? -2.741 2.666 10.945 1.00 97.94 89 ILE A N 1
ATOM 666 C CA . ILE A 1 89 ? -1.437 2.694 10.267 1.00 97.94 89 ILE A CA 1
ATOM 667 C C . ILE A 1 89 ? -0.845 4.096 10.361 1.00 97.94 89 ILE A C 1
ATOM 669 O O . ILE A 1 89 ? -1.430 5.067 9.878 1.00 97.94 89 ILE A O 1
ATOM 673 N N . GLY A 1 90 ? 0.326 4.182 10.988 1.00 95.81 90 GLY A N 1
ATOM 674 C CA . GLY A 1 90 ? 1.030 5.436 11.243 1.00 95.81 90 GLY A CA 1
ATOM 675 C C . GLY A 1 90 ? 1.104 5.798 12.727 1.00 95.81 90 GLY A C 1
ATOM 676 O O . GLY A 1 90 ? 0.300 5.361 13.557 1.00 95.81 90 GLY A O 1
ATOM 677 N N . GLY A 1 91 ? 2.132 6.572 13.075 1.00 95.62 91 GLY A N 1
ATOM 678 C CA . GLY A 1 91 ? 2.408 6.981 14.454 1.00 95.62 91 GLY A CA 1
ATOM 679 C C . GLY A 1 91 ? 1.397 7.993 15.002 1.00 95.62 91 GLY A C 1
ATOM 680 O O . GLY A 1 91 ? 0.454 8.399 14.322 1.00 95.62 91 GLY A O 1
ATOM 681 N N . SER A 1 92 ? 1.615 8.451 16.235 1.00 94.69 92 SER A N 1
ATOM 682 C CA . SER A 1 92 ? 0.735 9.416 16.915 1.00 94.69 92 SER A CA 1
ATOM 683 C C . SER A 1 92 ? 0.673 10.794 16.240 1.00 94.69 92 SER A C 1
ATOM 685 O O . SER A 1 92 ? -0.304 11.514 16.413 1.00 94.69 92 SER A O 1
ATOM 687 N N . ILE A 1 93 ? 1.675 11.161 15.435 1.00 92.75 93 ILE A N 1
ATOM 688 C CA . ILE A 1 93 ? 1.645 12.381 14.610 1.00 92.75 93 ILE A CA 1
ATOM 689 C C . ILE A 1 93 ? 0.622 12.228 13.472 1.00 92.75 93 ILE A C 1
ATOM 691 O O . ILE A 1 93 ? -0.180 13.128 13.209 1.00 92.75 93 ILE A O 1
ATOM 695 N N . ALA A 1 94 ? 0.620 11.069 12.808 1.00 94.88 94 ALA A N 1
ATOM 696 C CA . ALA A 1 94 ? -0.316 10.777 11.732 1.00 94.88 94 ALA A CA 1
ATOM 697 C C . ALA A 1 94 ? -1.726 10.533 12.279 1.00 94.88 94 ALA A C 1
ATOM 699 O O . ALA A 1 94 ? -2.684 11.083 11.755 1.00 94.88 94 ALA A O 1
ATOM 700 N N . LEU A 1 95 ? -1.871 9.753 13.342 1.00 96.88 95 LEU A N 1
ATOM 701 C CA . LEU A 1 95 ? -3.155 9.430 13.958 1.00 96.88 95 LEU A CA 1
ATOM 702 C C . LEU A 1 95 ? -3.007 9.623 15.461 1.00 96.88 95 LEU A C 1
ATOM 704 O O . LEU A 1 95 ? -2.491 8.745 16.144 1.00 96.88 95 LEU A O 1
ATOM 708 N N . SER A 1 96 ? -3.417 10.776 15.969 1.00 97.56 96 SER A N 1
ATOM 709 C CA . SER A 1 96 ? -3.254 11.151 17.376 1.00 97.56 96 SER A CA 1
ATOM 710 C C . SER A 1 96 ? -4.061 10.273 18.332 1.00 97.56 96 SER A C 1
ATOM 712 O O . SER A 1 96 ? -4.964 9.536 17.930 1.00 97.56 96 SER A O 1
ATOM 714 N N . SER A 1 97 ? -3.773 10.393 19.629 1.00 97.50 97 SER A N 1
ATOM 715 C CA . SER A 1 97 ? -4.529 9.709 20.687 1.00 97.50 97 SER A CA 1
ATOM 716 C C . SER A 1 97 ? -6.010 10.105 20.724 1.00 97.50 97 SER A C 1
ATOM 718 O O . SER A 1 97 ? -6.825 9.398 21.309 1.00 97.50 97 SER A O 1
ATOM 720 N N . GLU A 1 98 ? -6.402 11.199 20.068 1.00 98.31 98 GLU A N 1
ATOM 721 C CA . GLU A 1 98 ? -7.808 11.576 19.944 1.00 98.31 98 GLU A CA 1
ATOM 722 C C . GLU A 1 98 ? -8.591 10.626 19.023 1.00 98.31 98 GLU A C 1
ATOM 724 O O . GLU A 1 98 ? -9.778 10.398 19.248 1.00 98.31 98 GLU A O 1
ATOM 729 N N . ILE A 1 99 ? -7.935 10.004 18.035 1.00 98.44 99 ILE A N 1
ATOM 730 C CA . ILE A 1 99 ? -8.544 8.935 17.226 1.00 98.44 99 ILE A CA 1
ATOM 731 C C . ILE A 1 99 ? -8.794 7.694 18.080 1.00 98.44 99 ILE A C 1
ATOM 733 O O . ILE A 1 99 ? -9.876 7.118 18.019 1.00 98.44 99 ILE A O 1
ATOM 737 N N . GLU A 1 100 ? -7.830 7.319 18.918 1.00 98.38 100 GLU A N 1
ATOM 738 C CA . GLU A 1 100 ? -7.949 6.179 19.834 1.00 98.38 100 GLU A CA 1
ATOM 739 C C . GLU A 1 100 ? -9.120 6.361 20.809 1.00 98.38 100 GLU A C 1
ATOM 741 O O . GLU A 1 100 ? -9.938 5.459 20.983 1.00 98.38 100 GLU A O 1
ATOM 746 N N . LYS A 1 101 ? -9.261 7.558 21.395 1.00 98.56 101 LYS A N 1
ATOM 747 C CA . LYS A 1 101 ? -10.405 7.892 22.258 1.00 98.56 101 LYS A CA 1
ATOM 748 C C . LYS A 1 101 ? -11.736 7.823 21.514 1.00 98.56 101 LYS A C 1
ATOM 750 O O . LYS A 1 101 ? -12.696 7.282 22.057 1.00 98.56 101 LYS A O 1
ATOM 755 N N . GLN A 1 102 ? -11.801 8.351 20.289 1.00 98.62 102 GLN A N 1
ATOM 756 C CA . GLN A 1 102 ? -13.016 8.302 19.473 1.00 98.62 102 GLN A CA 1
ATOM 757 C C . GLN A 1 102 ? -13.401 6.864 19.109 1.00 98.62 102 GLN A C 1
ATOM 759 O O . GLN A 1 102 ? -14.576 6.530 19.184 1.00 98.62 102 GLN A O 1
ATOM 764 N N . LEU A 1 103 ? -12.439 5.993 18.785 1.00 98.62 103 LEU A N 1
ATOM 765 C CA . LEU A 1 103 ? -12.706 4.572 18.533 1.00 98.62 103 LEU A CA 1
ATOM 766 C C . LEU A 1 103 ? -13.207 3.849 19.791 1.00 98.62 103 LEU A C 1
ATOM 768 O O . LEU A 1 103 ? -14.213 3.145 19.727 1.00 98.62 103 LEU A O 1
ATOM 772 N N . ASN A 1 104 ? -12.586 4.098 20.947 1.00 98.31 104 ASN A N 1
ATOM 773 C CA . ASN A 1 104 ? -13.047 3.554 22.228 1.00 98.31 104 ASN A CA 1
ATOM 774 C C . ASN A 1 104 ? -14.476 4.004 22.571 1.00 98.31 104 ASN A C 1
ATOM 776 O O . ASN A 1 104 ? -15.273 3.194 23.037 1.00 98.31 104 ASN A O 1
ATOM 780 N N . ALA A 1 105 ? -14.827 5.268 22.307 1.00 98.19 105 ALA A N 1
ATOM 781 C CA . ALA A 1 105 ? -16.187 5.780 22.500 1.00 98.19 105 ALA A CA 1
ATOM 782 C C . ALA A 1 105 ? -17.225 5.090 21.591 1.00 98.19 105 ALA A C 1
ATOM 784 O O . ALA A 1 105 ? -18.393 4.988 21.962 1.00 98.19 105 ALA A O 1
ATOM 785 N N . GLU A 1 106 ? -16.802 4.564 20.437 1.00 97.81 106 GLU A N 1
ATOM 786 C CA . GLU A 1 106 ? -17.627 3.717 19.565 1.00 97.81 106 GLU A CA 1
ATOM 787 C C . GLU A 1 106 ? -17.610 2.227 19.951 1.00 97.81 106 GLU A C 1
ATOM 789 O O . GLU A 1 106 ? -18.235 1.418 19.269 1.00 97.81 106 GLU A O 1
ATOM 794 N N . ASN A 1 107 ? -16.931 1.845 21.041 1.00 98.00 107 ASN A N 1
ATOM 795 C CA . ASN A 1 107 ? -16.661 0.453 21.429 1.00 98.00 107 ASN A CA 1
ATOM 796 C C . ASN A 1 107 ? -15.902 -0.345 20.352 1.00 98.00 107 ASN A C 1
ATOM 798 O O . ASN A 1 107 ? -16.097 -1.553 20.203 1.00 98.00 107 ASN A O 1
ATOM 802 N N . ILE A 1 108 ? -15.034 0.329 19.597 1.00 98.69 108 ILE A N 1
ATOM 803 C CA . ILE A 1 108 ? -14.170 -0.274 18.583 1.00 98.69 108 ILE A CA 1
ATOM 804 C C . ILE A 1 108 ? -12.763 -0.387 19.170 1.00 98.69 108 ILE A C 1
ATOM 806 O O . ILE A 1 108 ? -12.135 0.615 19.508 1.00 98.69 108 ILE A O 1
ATOM 810 N N . SER A 1 109 ? -12.260 -1.616 19.279 1.00 98.69 109 SER A N 1
ATOM 811 C CA . SER A 1 109 ? -10.874 -1.878 19.673 1.00 98.69 109 SER A CA 1
ATOM 812 C C . SER A 1 109 ? -9.918 -1.494 18.547 1.00 98.69 109 SER A C 1
ATOM 814 O O . SER A 1 109 ? -10.306 -1.426 17.381 1.00 98.69 109 SER A O 1
ATOM 816 N N . PHE A 1 110 ? -8.650 -1.251 18.862 1.00 98.62 110 PHE A N 1
ATOM 817 C CA . PHE A 1 110 ? -7.669 -0.907 17.841 1.00 98.62 110 PHE A CA 1
ATOM 818 C C . PHE A 1 110 ? -6.295 -1.507 18.114 1.00 98.62 110 PHE A C 1
ATOM 820 O O . PHE A 1 110 ? -5.898 -1.727 19.256 1.00 98.62 110 PHE A O 1
ATOM 827 N N . GLU A 1 111 ? -5.553 -1.727 17.034 1.00 98.44 111 GLU A N 1
ATOM 828 C CA . GLU A 1 111 ? -4.131 -2.037 17.047 1.00 98.44 111 GLU A CA 1
ATOM 829 C C . GLU A 1 111 ? -3.400 -0.989 16.209 1.00 98.44 111 GLU A C 1
ATOM 831 O O . GLU A 1 111 ? -3.752 -0.748 15.055 1.00 98.44 111 GLU A O 1
ATOM 836 N N . ARG A 1 112 ? -2.356 -0.377 16.769 1.00 98.38 112 ARG A N 1
ATOM 837 C CA . ARG A 1 112 ? -1.506 0.552 16.028 1.00 98.38 112 ARG A CA 1
ATOM 838 C C . ARG A 1 112 ? -0.310 -0.172 15.426 1.00 98.38 112 ARG A C 1
ATOM 840 O O . ARG A 1 112 ? 0.493 -0.759 16.147 1.00 98.38 112 ARG A O 1
ATOM 847 N N . ILE A 1 113 ? -0.157 -0.060 14.111 1.00 98.19 113 ILE A N 1
ATOM 848 C CA . ILE A 1 113 ? 0.996 -0.557 13.362 1.00 98.19 113 ILE A CA 1
ATOM 849 C C . ILE A 1 113 ? 1.780 0.663 12.876 1.00 98.19 113 ILE A C 1
ATOM 851 O O . ILE A 1 113 ? 1.401 1.345 11.924 1.00 98.19 113 ILE A O 1
ATOM 855 N N . SER A 1 114 ? 2.858 0.980 13.587 1.00 96.81 114 SER A N 1
ATOM 856 C CA . SER A 1 114 ? 3.696 2.146 13.298 1.00 96.81 114 SER A CA 1
ATOM 857 C C . SER A 1 114 ? 5.091 1.985 13.867 1.00 96.81 114 SER A C 1
ATOM 859 O O . SER A 1 114 ? 5.243 1.450 14.968 1.00 96.81 114 SER A O 1
ATOM 861 N N . GLY A 1 115 ? 6.101 2.491 13.174 1.00 95.06 115 GLY A N 1
ATOM 862 C CA . GLY A 1 115 ? 7.450 2.662 13.707 1.00 95.06 115 GLY A CA 1
ATOM 863 C C . GLY A 1 115 ? 7.837 4.132 13.865 1.00 95.06 115 GLY A C 1
ATOM 864 O O . GLY A 1 115 ? 6.970 5.006 13.832 1.00 95.06 115 GLY A O 1
ATOM 865 N N . ASN A 1 116 ? 9.129 4.396 14.061 1.00 94.06 116 ASN A N 1
ATOM 866 C CA . ASN A 1 116 ? 9.649 5.758 14.233 1.00 94.06 116 ASN A CA 1
ATOM 867 C C . ASN A 1 116 ? 9.614 6.559 12.923 1.00 94.06 116 ASN A C 1
ATOM 869 O O . ASN A 1 116 ? 9.495 7.782 12.942 1.00 94.06 116 ASN A O 1
ATOM 873 N N . SER A 1 117 ? 9.673 5.863 11.789 1.00 94.69 117 SER A N 1
ATOM 874 C CA . SER A 1 117 ? 9.563 6.419 10.445 1.00 94.69 117 SER A CA 1
ATOM 875 C C . SER A 1 117 ? 8.574 5.624 9.577 1.00 94.69 117 SER A C 1
ATOM 877 O O . SER A 1 117 ? 8.024 4.591 9.984 1.00 94.69 117 SER A O 1
ATOM 879 N N . ARG A 1 118 ? 8.356 6.083 8.337 1.00 95.25 118 ARG A N 1
ATOM 880 C CA . ARG A 1 118 ? 7.614 5.309 7.326 1.00 95.25 118 ARG A CA 1
ATOM 881 C C . ARG A 1 118 ? 8.332 4.013 6.947 1.00 95.25 118 ARG A C 1
ATOM 883 O O . ARG A 1 118 ? 7.669 3.025 6.654 1.00 95.25 118 ARG A O 1
ATOM 890 N N . TYR A 1 119 ? 9.662 4.003 7.013 1.00 97.00 119 TYR A N 1
ATOM 891 C CA . TYR A 1 119 ? 10.494 2.836 6.727 1.00 97.00 119 TYR A CA 1
ATOM 892 C C . TYR A 1 119 ? 10.274 1.765 7.799 1.00 97.00 119 TYR A C 1
ATOM 894 O O . TYR A 1 119 ? 9.879 0.645 7.476 1.00 97.00 119 TYR A O 1
ATOM 902 N N . ASP A 1 120 ? 10.328 2.149 9.078 1.00 97.00 120 ASP A N 1
ATOM 903 C CA . ASP A 1 120 ? 9.989 1.257 10.194 1.00 97.00 120 ASP A CA 1
ATOM 904 C C . ASP A 1 120 ? 8.524 0.793 10.152 1.00 97.00 120 ASP A C 1
ATOM 906 O O . ASP A 1 120 ? 8.201 -0.343 10.493 1.00 97.00 120 ASP A O 1
ATOM 910 N N . THR A 1 121 ? 7.603 1.674 9.750 1.00 97.81 121 THR A N 1
ATOM 911 C CA . THR A 1 121 ? 6.185 1.312 9.597 1.00 97.81 121 THR A CA 1
ATOM 912 C C . THR A 1 121 ? 6.006 0.275 8.488 1.00 97.81 121 THR A C 1
ATOM 914 O O . THR A 1 121 ? 5.259 -0.685 8.672 1.00 97.81 121 THR A O 1
ATOM 917 N N . SER A 1 122 ? 6.736 0.414 7.375 1.00 98.19 122 SER A N 1
ATOM 918 C CA . SER A 1 122 ? 6.743 -0.574 6.294 1.00 98.19 122 SER A CA 1
ATOM 919 C C . SER A 1 122 ? 7.306 -1.924 6.731 1.00 98.19 122 SER A C 1
ATOM 921 O O . SER A 1 122 ? 6.695 -2.948 6.432 1.00 98.19 122 SER A O 1
ATOM 923 N N . LEU A 1 123 ? 8.369 -1.930 7.541 1.00 98.31 123 LEU A N 1
ATOM 924 C CA . LEU A 1 123 ? 8.907 -3.147 8.141 1.00 98.31 123 LEU A CA 1
ATOM 925 C C . LEU A 1 123 ? 7.881 -3.824 9.059 1.00 98.31 123 LEU A C 1
ATOM 927 O O . LEU A 1 123 ? 7.615 -5.013 8.915 1.00 98.31 123 LEU A O 1
ATOM 931 N N . LYS A 1 124 ? 7.235 -3.077 9.961 1.00 98.56 124 LYS A N 1
ATOM 932 C CA . LYS A 1 124 ? 6.213 -3.648 10.857 1.00 98.56 124 LYS A CA 1
ATOM 933 C C . LYS A 1 124 ? 5.018 -4.217 10.098 1.00 98.56 124 LYS A C 1
ATOM 935 O O . LYS A 1 124 ? 4.445 -5.219 10.521 1.00 98.56 124 LYS A O 1
ATOM 940 N N . LEU A 1 125 ? 4.632 -3.596 8.984 1.00 98.56 125 LEU A N 1
ATOM 941 C CA . LEU A 1 125 ? 3.612 -4.136 8.086 1.00 98.56 125 LEU A CA 1
ATOM 942 C C . LEU A 1 125 ? 4.084 -5.420 7.395 1.00 98.56 125 LEU A C 1
ATOM 944 O O . LEU A 1 125 ? 3.293 -6.354 7.281 1.00 98.56 125 LEU A O 1
ATOM 948 N N . ALA A 1 126 ? 5.357 -5.502 7.003 1.00 98.44 126 ALA A N 1
ATOM 949 C CA . ALA A 1 126 ? 5.950 -6.714 6.444 1.00 98.44 126 ALA A CA 1
ATOM 950 C C . ALA A 1 126 ? 5.978 -7.867 7.460 1.00 98.44 126 ALA A C 1
ATOM 952 O O . ALA A 1 126 ? 5.527 -8.965 7.148 1.00 98.44 126 ALA A O 1
ATOM 953 N N . GLU A 1 127 ? 6.391 -7.608 8.702 1.00 98.06 127 GLU A N 1
ATOM 954 C CA . GLU A 1 127 ? 6.337 -8.586 9.798 1.00 98.06 127 GLU A CA 1
ATOM 955 C C . GLU A 1 127 ? 4.905 -9.040 10.103 1.00 98.06 127 GLU A C 1
ATOM 957 O O . GLU A 1 127 ? 4.657 -10.198 10.436 1.00 98.06 127 GLU A O 1
ATOM 962 N N . LYS A 1 128 ? 3.937 -8.118 10.036 1.00 98.19 128 LYS A N 1
ATOM 963 C CA . LYS A 1 128 ? 2.523 -8.450 10.215 1.00 98.19 128 LYS A CA 1
ATOM 964 C C . LYS A 1 128 ? 2.005 -9.306 9.070 1.00 98.19 128 LYS A C 1
ATOM 966 O O . LYS A 1 128 ? 1.302 -10.265 9.351 1.00 98.19 128 LYS A O 1
ATOM 971 N N . LEU A 1 129 ? 2.364 -8.996 7.826 1.00 98.12 129 LEU A N 1
ATOM 972 C CA . LEU A 1 129 ? 2.000 -9.805 6.665 1.00 98.12 129 LEU A CA 1
ATOM 973 C C . LEU A 1 129 ? 2.583 -11.219 6.760 1.00 98.12 129 LEU A C 1
ATOM 975 O O . LEU A 1 129 ? 1.837 -12.175 6.587 1.00 98.12 129 LEU A O 1
ATOM 979 N N . ASP A 1 130 ? 3.863 -11.347 7.111 1.00 97.00 130 ASP A N 1
ATOM 980 C CA . ASP A 1 130 ? 4.563 -12.630 7.265 1.00 97.00 130 ASP A CA 1
ATOM 981 C C . ASP A 1 130 ? 3.905 -13.559 8.303 1.00 97.00 130 ASP A C 1
ATOM 983 O O . ASP A 1 130 ? 3.850 -14.774 8.122 1.00 97.00 130 ASP A O 1
ATOM 987 N N . ARG A 1 131 ? 3.316 -12.989 9.364 1.00 96.25 131 ARG A N 1
ATOM 988 C CA . ARG A 1 131 ? 2.529 -13.753 10.350 1.00 96.25 131 ARG A CA 1
ATOM 989 C C . ARG A 1 131 ? 1.196 -14.272 9.802 1.00 96.25 131 ARG A C 1
ATOM 991 O O . ARG A 1 131 ? 0.663 -15.235 10.343 1.00 96.25 131 ARG A O 1
ATOM 998 N N . GLU A 1 132 ? 0.641 -13.638 8.771 1.00 94.38 132 GLU A N 1
ATOM 999 C CA . GLU A 1 132 ? -0.628 -14.042 8.147 1.00 94.38 132 GLU A CA 1
ATOM 1000 C C . GLU A 1 132 ? -0.421 -14.980 6.956 1.00 94.38 132 GLU A C 1
ATOM 1002 O O . GLU A 1 132 ? -1.234 -15.876 6.708 1.00 94.38 132 GLU A O 1
ATOM 1007 N N . LYS A 1 133 ? 0.642 -14.741 6.185 1.00 93.50 133 LYS A N 1
ATOM 1008 C CA . LYS A 1 133 ? 0.985 -15.435 4.945 1.00 93.50 133 LYS A CA 1
ATOM 1009 C C . LYS A 1 133 ? 2.501 -15.533 4.851 1.00 93.50 133 LYS A C 1
ATOM 1011 O O . LYS A 1 133 ? 3.181 -14.523 4.968 1.00 93.50 133 LYS A O 1
ATOM 1016 N N . SER A 1 134 ? 3.015 -16.734 4.587 1.00 91.06 134 SER A N 1
ATOM 1017 C CA . SER A 1 134 ? 4.437 -16.906 4.284 1.00 91.06 134 SER A CA 1
ATOM 1018 C C . SER A 1 134 ? 4.812 -16.052 3.073 1.00 91.06 134 SER A C 1
ATOM 1020 O O . SER A 1 134 ? 4.090 -16.038 2.072 1.00 91.06 134 SER A O 1
ATOM 1022 N N . ILE A 1 135 ? 5.922 -15.329 3.195 1.00 95.25 135 ILE A N 1
ATOM 1023 C CA . ILE A 1 135 ? 6.455 -14.469 2.144 1.00 95.25 135 ILE A CA 1
ATOM 1024 C C . ILE A 1 135 ? 7.679 -15.136 1.510 1.00 95.25 135 ILE A C 1
ATOM 1026 O O . ILE A 1 135 ? 8.572 -15.599 2.215 1.00 95.25 135 ILE A O 1
ATOM 1030 N N . SER A 1 136 ? 7.725 -15.167 0.180 1.00 96.88 136 SER A N 1
ATOM 1031 C CA . SER A 1 136 ? 8.907 -15.577 -0.601 1.00 96.88 136 SER A CA 1
ATOM 1032 C C . SER A 1 136 ? 9.305 -14.532 -1.645 1.00 96.88 136 SER A C 1
ATOM 1034 O O . SER A 1 136 ? 10.303 -14.673 -2.348 1.00 96.88 136 SER A O 1
ATOM 1036 N N . LYS A 1 137 ? 8.531 -13.450 -1.752 1.00 98.44 137 LYS A N 1
ATOM 1037 C CA . LYS A 1 137 ? 8.769 -12.349 -2.677 1.00 98.44 137 LYS A CA 1
ATOM 1038 C C . LYS A 1 137 ? 8.599 -11.027 -1.955 1.00 98.44 137 LYS A C 1
ATOM 1040 O O . LYS A 1 137 ? 7.721 -10.927 -1.104 1.00 98.44 137 LYS A O 1
ATOM 1045 N N . ILE A 1 138 ? 9.372 -10.012 -2.324 1.00 98.75 138 ILE A N 1
ATOM 1046 C CA . ILE A 1 138 ? 9.241 -8.652 -1.783 1.00 98.75 138 ILE A CA 1
ATOM 1047 C C . ILE A 1 138 ? 9.210 -7.609 -2.894 1.00 98.75 138 ILE A C 1
ATOM 1049 O O . ILE A 1 138 ? 9.721 -7.818 -3.996 1.00 98.75 138 ILE A O 1
ATOM 1053 N N . VAL A 1 139 ? 8.647 -6.450 -2.570 1.00 98.69 139 VAL A N 1
ATOM 1054 C CA . VAL A 1 139 ? 8.695 -5.260 -3.414 1.00 98.69 139 VAL A CA 1
ATOM 1055 C C . VAL A 1 139 ? 9.412 -4.151 -2.655 1.00 98.69 139 VAL A C 1
ATOM 1057 O O . VAL A 1 139 ? 9.059 -3.859 -1.517 1.00 98.69 139 VAL A O 1
ATOM 1060 N N . VAL A 1 140 ? 10.384 -3.503 -3.290 1.00 98.56 140 VAL A N 1
ATOM 1061 C CA . VAL A 1 140 ? 11.115 -2.353 -2.751 1.00 98.56 140 VAL A CA 1
ATOM 1062 C C . VAL A 1 140 ? 10.792 -1.114 -3.575 1.00 98.56 140 VAL A C 1
ATOM 1064 O O . VAL A 1 140 ? 10.962 -1.107 -4.796 1.00 98.56 140 VAL A O 1
ATOM 1067 N N . VAL A 1 141 ? 10.332 -0.057 -2.904 1.00 97.81 141 VAL A N 1
ATOM 1068 C CA . VAL A 1 141 ? 9.988 1.241 -3.512 1.00 97.81 141 VAL A CA 1
ATOM 1069 C C . VAL A 1 141 ? 10.575 2.388 -2.693 1.00 97.81 141 VAL A C 1
ATOM 1071 O O . VAL A 1 141 ? 10.690 2.283 -1.475 1.00 97.81 141 VAL A O 1
ATOM 1074 N N . ASN A 1 142 ? 10.900 3.523 -3.317 1.00 96.69 142 ASN A N 1
ATOM 1075 C CA . ASN A 1 142 ? 11.390 4.676 -2.558 1.00 96.69 142 ASN A CA 1
ATOM 1076 C C . ASN A 1 142 ? 10.244 5.347 -1.774 1.00 96.69 142 ASN A C 1
ATOM 1078 O O . ASN A 1 142 ? 9.246 5.770 -2.362 1.00 96.69 142 ASN A O 1
ATOM 1082 N N . GLY A 1 143 ? 10.407 5.506 -0.459 1.00 95.06 143 GLY A N 1
ATOM 1083 C CA . GLY A 1 143 ? 9.372 6.029 0.439 1.00 95.06 143 GLY A CA 1
ATOM 1084 C C . GLY A 1 143 ? 9.070 7.527 0.308 1.00 95.06 143 GLY A C 1
ATOM 1085 O O . GLY A 1 143 ? 8.113 8.005 0.918 1.00 95.06 143 GLY A O 1
ATOM 1086 N N . GLU A 1 144 ? 9.845 8.287 -0.467 1.00 92.50 144 GLU A N 1
ATOM 1087 C CA . GLU A 1 144 ? 9.695 9.740 -0.644 1.00 92.50 144 GLU A CA 1
ATOM 1088 C C . GLU A 1 144 ? 9.425 10.133 -2.095 1.00 92.50 144 GLU A C 1
ATOM 1090 O O . GLU A 1 144 ? 8.453 10.832 -2.390 1.00 92.50 144 GLU A O 1
ATOM 1095 N N . LYS A 1 145 ? 10.278 9.663 -3.005 1.00 91.75 145 LYS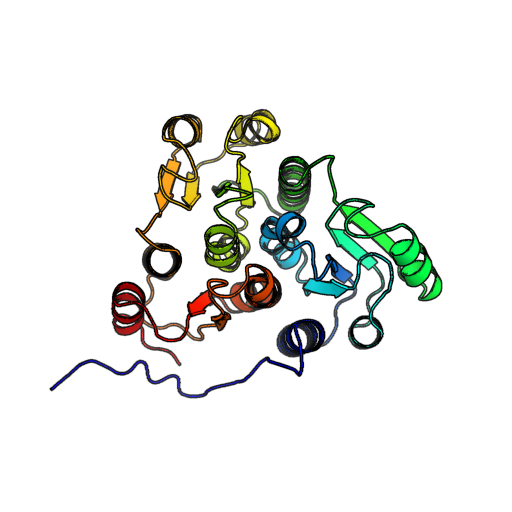 A N 1
ATOM 1096 C CA . LYS A 1 145 ? 10.233 9.939 -4.445 1.00 91.75 145 LYS A CA 1
ATOM 1097 C C . LYS A 1 145 ? 9.358 8.936 -5.202 1.00 91.75 145 LYS A C 1
ATOM 1099 O O . LYS A 1 145 ? 8.912 9.239 -6.303 1.00 91.75 145 LYS A O 1
ATOM 1104 N N . GLY A 1 146 ? 9.095 7.767 -4.613 1.00 93.00 146 GLY A N 1
ATOM 1105 C CA . GLY A 1 146 ? 8.409 6.635 -5.241 1.00 93.00 146 GLY A CA 1
ATOM 1106 C C . GLY A 1 146 ? 6.950 6.450 -4.820 1.00 93.00 146 GLY A C 1
ATOM 1107 O O . GLY A 1 146 ? 6.435 5.344 -4.930 1.00 93.00 146 GLY A O 1
ATOM 1108 N N . LEU A 1 147 ? 6.247 7.488 -4.341 1.00 94.44 147 LEU A N 1
ATOM 1109 C CA . LEU A 1 147 ? 4.849 7.339 -3.886 1.00 94.44 147 LEU A CA 1
ATOM 1110 C C . LEU A 1 147 ? 3.929 6.763 -4.979 1.00 94.44 147 LEU A C 1
ATOM 1112 O O . LEU A 1 147 ? 3.093 5.908 -4.699 1.00 94.44 147 LEU A O 1
ATOM 1116 N N . ALA A 1 148 ? 4.084 7.235 -6.221 1.00 96.06 148 ALA A N 1
ATOM 1117 C CA . ALA A 1 148 ? 3.303 6.753 -7.362 1.00 96.06 148 ALA A CA 1
ATOM 1118 C C . ALA A 1 148 ? 3.683 5.313 -7.751 1.00 96.06 148 ALA A C 1
ATOM 1120 O O . ALA A 1 148 ? 2.811 4.520 -8.103 1.00 96.06 148 ALA A O 1
ATOM 1121 N N . ASP A 1 149 ? 4.963 4.963 -7.630 1.00 96.62 149 ASP A N 1
ATOM 1122 C CA . ASP A 1 149 ? 5.466 3.609 -7.869 1.00 96.62 149 ASP A CA 1
ATOM 1123 C C . ASP A 1 149 ? 4.883 2.631 -6.832 1.00 96.62 149 ASP A C 1
ATOM 1125 O O . ASP A 1 149 ? 4.353 1.578 -7.192 1.00 96.62 149 ASP A O 1
ATOM 1129 N N . ALA A 1 150 ? 4.865 3.032 -5.556 1.00 96.31 150 ALA A N 1
ATOM 1130 C CA . ALA A 1 150 ? 4.320 2.255 -4.446 1.00 96.31 150 ALA A CA 1
ATOM 1131 C C . ALA A 1 150 ? 2.826 1.934 -4.615 1.00 96.31 150 ALA A C 1
ATOM 1133 O O . ALA A 1 150 ? 2.413 0.785 -4.467 1.00 96.31 150 ALA A O 1
ATOM 1134 N N . VAL A 1 151 ? 2.000 2.925 -4.971 1.00 96.06 151 VAL A N 1
ATOM 1135 C CA . VAL A 1 151 ? 0.567 2.663 -5.187 1.00 96.06 151 VAL A CA 1
ATOM 1136 C C . VAL A 1 151 ? 0.285 1.951 -6.514 1.00 96.06 151 VAL A C 1
ATOM 1138 O O . VAL A 1 151 ? -0.734 1.274 -6.616 1.00 96.06 151 VAL A O 1
ATOM 1141 N N . SER A 1 152 ? 1.180 2.044 -7.507 1.00 97.12 152 SER A N 1
ATOM 1142 C CA . SER A 1 152 ? 1.056 1.293 -8.769 1.00 97.12 152 SER A CA 1
ATOM 1143 C C . SER A 1 152 ? 1.229 -0.208 -8.560 1.00 97.12 152 SER A C 1
ATOM 1145 O O . SER A 1 152 ? 0.477 -1.002 -9.117 1.00 97.12 152 SER A O 1
ATOM 1147 N N . VAL A 1 153 ? 2.206 -0.603 -7.740 1.00 97.94 153 VAL A N 1
ATOM 1148 C CA . VAL A 1 153 ? 2.483 -2.016 -7.439 1.00 97.94 153 VAL A CA 1
ATOM 1149 C C . VAL A 1 153 ? 1.603 -2.562 -6.305 1.00 97.94 153 VAL A C 1
ATOM 1151 O O . VAL A 1 153 ? 1.538 -3.769 -6.100 1.00 97.94 153 VAL A O 1
ATOM 1154 N N . GLY A 1 154 ? 0.865 -1.701 -5.593 1.00 97.56 154 GLY A N 1
ATOM 1155 C CA . GLY A 1 154 ? 0.081 -2.068 -4.409 1.00 97.56 154 GLY A CA 1
ATOM 1156 C C . GLY A 1 154 ? -0.886 -3.240 -4.608 1.00 97.56 154 GLY A C 1
ATOM 1157 O O . GLY A 1 154 ? -0.941 -4.133 -3.764 1.00 97.56 154 GLY A O 1
ATOM 1158 N N . ALA A 1 155 ? -1.625 -3.264 -5.722 1.00 97.88 155 ALA A N 1
ATOM 1159 C CA . ALA A 1 155 ? -2.594 -4.327 -6.002 1.00 97.88 155 ALA A CA 1
ATOM 1160 C C . ALA A 1 155 ? -1.920 -5.684 -6.252 1.00 97.88 155 ALA A C 1
ATOM 1162 O O . ALA A 1 155 ? -2.338 -6.681 -5.665 1.00 97.88 155 ALA A O 1
ATOM 1163 N N . ILE A 1 156 ? -0.862 -5.722 -7.072 1.00 98.00 156 ILE A N 1
ATOM 1164 C CA . ILE A 1 156 ? -0.154 -6.974 -7.369 1.00 98.00 156 ILE A CA 1
ATOM 1165 C C . ILE A 1 156 ? 0.667 -7.457 -6.171 1.00 98.00 156 ILE A C 1
ATOM 1167 O O . ILE A 1 156 ? 0.642 -8.642 -5.853 1.00 98.00 156 ILE A O 1
ATOM 1171 N N . ALA A 1 157 ? 1.300 -6.543 -5.428 1.00 98.50 157 ALA A N 1
ATOM 1172 C CA . ALA A 1 157 ? 1.975 -6.873 -4.177 1.00 98.50 157 ALA A CA 1
ATOM 1173 C C . ALA A 1 157 ? 1.012 -7.555 -3.199 1.00 98.50 157 ALA A C 1
ATOM 1175 O O . ALA A 1 157 ? 1.334 -8.570 -2.596 1.00 98.50 157 ALA A O 1
ATOM 1176 N N .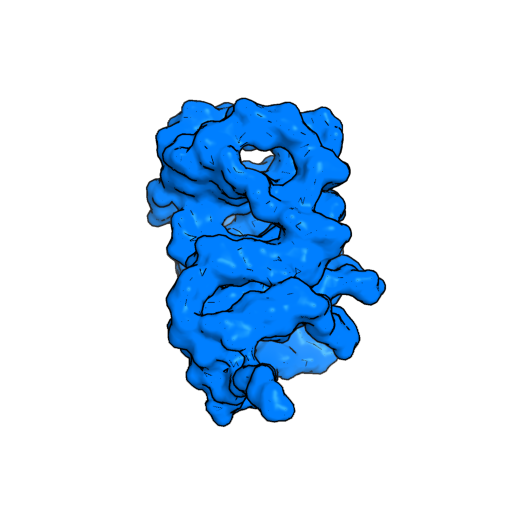 ALA A 1 158 ? -0.220 -7.059 -3.113 1.00 97.94 158 ALA A N 1
ATOM 1177 C CA . ALA A 1 158 ? -1.257 -7.675 -2.306 1.00 97.94 158 ALA A CA 1
ATOM 1178 C C . ALA A 1 158 ? -1.774 -9.020 -2.856 1.00 97.94 158 ALA A C 1
ATOM 1180 O O . ALA A 1 158 ? -2.094 -9.903 -2.065 1.00 97.94 158 ALA A O 1
ATOM 1181 N N . GLN A 1 159 ? -1.857 -9.197 -4.182 1.00 96.25 159 GLN A N 1
ATOM 1182 C CA . GLN A 1 159 ? -2.271 -10.467 -4.806 1.00 96.25 159 GLN A CA 1
ATOM 1183 C C . GLN A 1 159 ? -1.247 -11.585 -4.568 1.00 96.25 159 GLN A C 1
ATOM 1185 O O . GLN A 1 159 ? -1.632 -12.717 -4.286 1.00 96.25 159 GLN A O 1
ATOM 1190 N N . GLU A 1 160 ? 0.046 -11.262 -4.638 1.00 96.88 160 GLU A N 1
ATOM 1191 C CA . GLU A 1 160 ? 1.138 -12.232 -4.494 1.00 96.88 160 GLU A CA 1
ATOM 1192 C C . GLU A 1 160 ? 1.739 -12.285 -3.076 1.00 96.88 160 GLU A C 1
ATOM 1194 O O . GLU A 1 160 ? 2.779 -12.903 -2.870 1.00 96.88 160 GLU A O 1
ATOM 1199 N N . ASN A 1 161 ? 1.091 -11.661 -2.085 1.00 96.75 161 ASN A N 1
ATOM 1200 C CA . ASN A 1 161 ? 1.571 -11.568 -0.697 1.00 96.75 161 ASN A CA 1
ATOM 1201 C C . ASN A 1 161 ? 2.995 -10.989 -0.568 1.00 96.75 161 ASN A C 1
ATOM 1203 O O . ASN A 1 161 ? 3.752 -11.374 0.320 1.00 96.75 161 ASN A O 1
ATOM 1207 N N . MET A 1 162 ? 3.360 -10.045 -1.435 1.00 98.50 162 MET A N 1
ATOM 1208 C CA . MET A 1 162 ? 4.637 -9.341 -1.375 1.00 98.50 162 MET A CA 1
ATOM 1209 C C . MET A 1 162 ? 4.529 -8.164 -0.398 1.00 98.50 162 MET A C 1
ATOM 1211 O O . MET A 1 162 ? 3.745 -7.241 -0.650 1.00 98.50 162 MET A O 1
ATOM 1215 N N . PRO A 1 163 ? 5.302 -8.127 0.702 1.00 98.31 163 PRO A N 1
ATOM 1216 C CA . PRO A 1 163 ? 5.406 -6.917 1.492 1.00 98.31 163 PRO A CA 1
ATOM 1217 C C . PRO A 1 163 ? 6.067 -5.819 0.656 1.00 98.31 163 PRO A C 1
ATOM 1219 O O . PRO A 1 163 ? 7.010 -6.062 -0.102 1.00 98.31 163 PRO A O 1
ATOM 1222 N N . ILE A 1 164 ? 5.561 -4.598 0.815 1.00 98.62 164 ILE A N 1
ATOM 1223 C CA . ILE A 1 164 ? 6.171 -3.399 0.244 1.00 98.62 164 ILE A CA 1
ATOM 1224 C C . ILE A 1 164 ? 7.121 -2.834 1.295 1.00 98.62 164 ILE A C 1
ATOM 1226 O O . ILE A 1 164 ? 6.683 -2.270 2.299 1.00 98.62 164 ILE A O 1
ATOM 1230 N N . ILE A 1 165 ? 8.415 -2.990 1.049 1.00 98.44 165 ILE A N 1
ATOM 1231 C CA . ILE A 1 165 ? 9.495 -2.410 1.837 1.00 98.44 165 ILE A CA 1
ATOM 1232 C C . ILE A 1 165 ? 9.807 -1.028 1.268 1.00 98.44 165 ILE A C 1
ATOM 1234 O O . ILE A 1 165 ? 10.046 -0.866 0.068 1.00 98.44 165 ILE A O 1
ATOM 1238 N N . LEU A 1 166 ? 9.777 -0.009 2.124 1.00 97.81 166 LEU A N 1
ATOM 1239 C CA . LEU A 1 166 ? 10.155 1.338 1.719 1.00 97.81 166 LEU A CA 1
ATOM 1240 C C . LEU A 1 166 ? 11.663 1.516 1.874 1.00 97.81 166 LEU A C 1
ATOM 1242 O O . LEU A 1 166 ? 12.201 1.255 2.946 1.00 97.81 166 LEU A O 1
ATOM 1246 N N . SER A 1 167 ? 12.315 2.016 0.826 1.00 96.75 167 SER A N 1
ATOM 1247 C CA . SER A 1 167 ? 13.708 2.448 0.874 1.00 96.75 167 SER A CA 1
ATOM 1248 C C . SER A 1 167 ? 13.820 3.964 1.018 1.00 96.75 167 SER A C 1
ATOM 1250 O O . SER A 1 167 ? 13.015 4.705 0.438 1.00 96.75 167 SER A O 1
ATOM 1252 N N . ASP A 1 168 ? 14.855 4.436 1.703 1.00 91.81 168 ASP A N 1
ATOM 1253 C CA . ASP A 1 168 ? 15.215 5.854 1.771 1.00 91.81 168 ASP A CA 1
ATOM 1254 C C . ASP A 1 168 ? 16.426 6.174 0.869 1.00 91.81 168 ASP A C 1
ATOM 1256 O O . ASP A 1 168 ? 17.098 5.272 0.364 1.00 91.81 168 ASP A O 1
ATOM 1260 N N . SER A 1 169 ? 16.654 7.453 0.557 1.00 86.12 169 SER A N 1
ATOM 1261 C CA . SER A 1 169 ? 17.722 7.848 -0.377 1.00 86.12 169 SER A CA 1
ATOM 1262 C C . SER A 1 169 ? 19.136 7.813 0.206 1.00 86.12 169 SER A C 1
ATOM 1264 O O . SER A 1 169 ? 20.090 7.846 -0.568 1.00 86.12 169 SER A O 1
ATOM 1266 N N . GLU A 1 170 ? 19.267 7.801 1.528 1.00 87.50 170 GLU A N 1
ATOM 1267 C CA . GLU A 1 170 ? 20.532 7.808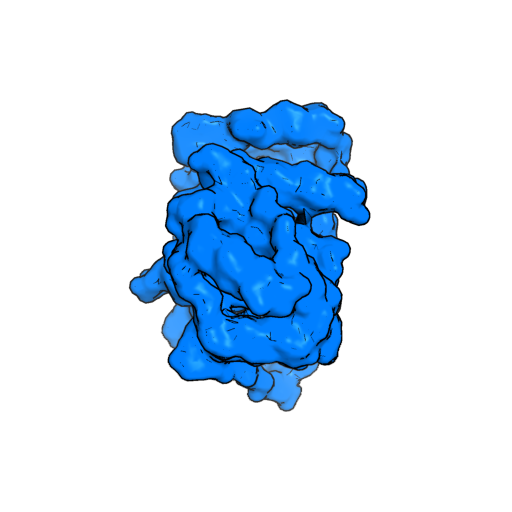 2.262 1.00 87.50 170 GLU A CA 1
ATOM 1268 C C . GLU A 1 170 ? 20.952 6.381 2.643 1.00 87.50 170 GLU A C 1
ATOM 1270 O O . GLU A 1 170 ? 22.067 5.978 2.320 1.00 87.50 170 GLU A O 1
ATOM 1275 N N . ASN A 1 171 ? 20.045 5.598 3.235 1.00 92.31 171 ASN A N 1
ATOM 1276 C CA . ASN A 1 171 ? 20.338 4.281 3.819 1.00 92.31 171 ASN A CA 1
ATOM 1277 C C . ASN A 1 171 ? 19.722 3.107 3.039 1.00 92.31 171 ASN A C 1
ATOM 1279 O O . ASN A 1 171 ? 19.907 1.945 3.394 1.00 92.31 171 ASN A O 1
ATOM 1283 N N . GLY A 1 172 ? 18.990 3.363 1.950 1.00 95.00 172 GLY A N 1
ATOM 1284 C CA . GLY A 1 172 ? 18.416 2.288 1.144 1.00 95.00 172 GLY A CA 1
ATOM 1285 C C . GLY A 1 172 ? 17.392 1.472 1.934 1.00 95.00 172 GLY A C 1
ATOM 1286 O O . GLY A 1 172 ? 16.378 2.025 2.353 1.00 95.00 172 GLY A O 1
ATOM 1287 N N . THR A 1 173 ? 17.620 0.165 2.089 1.00 97.19 173 THR A N 1
ATOM 1288 C CA . THR A 1 173 ? 16.731 -0.762 2.816 1.00 97.19 173 THR A CA 1
ATOM 1289 C C . THR A 1 173 ? 17.231 -1.136 4.205 1.00 97.19 173 THR A C 1
ATOM 1291 O O . THR A 1 173 ? 16.617 -2.007 4.808 1.00 97.19 173 THR A O 1
ATOM 1294 N N . GLU A 1 174 ? 18.258 -0.467 4.742 1.00 97.00 174 GLU A N 1
ATOM 1295 C CA . GLU A 1 174 ? 18.959 -0.877 5.973 1.00 97.00 174 GLU A CA 1
ATOM 1296 C C . GLU A 1 174 ? 18.016 -1.254 7.129 1.00 97.00 174 GLU A C 1
ATOM 1298 O O . GLU A 1 174 ? 18.188 -2.283 7.779 1.00 97.00 174 GLU A O 1
ATOM 1303 N N . VAL A 1 175 ? 16.946 -0.474 7.332 1.00 97.00 175 VAL A N 1
ATOM 1304 C CA . VAL A 1 175 ? 15.916 -0.731 8.355 1.00 97.00 175 VAL A CA 1
ATOM 1305 C C . VAL A 1 175 ? 15.312 -2.140 8.246 1.00 97.00 175 VAL A C 1
ATOM 1307 O O . VAL A 1 175 ? 14.967 -2.737 9.261 1.00 97.00 175 VAL A O 1
ATOM 1310 N N . ALA A 1 176 ? 15.178 -2.676 7.035 1.00 97.69 176 ALA A N 1
ATOM 1311 C CA . ALA A 1 176 ? 14.565 -3.963 6.732 1.00 97.69 176 ALA A CA 1
ATOM 1312 C C . ALA A 1 176 ? 15.567 -5.079 6.386 1.00 97.69 176 ALA A C 1
ATOM 1314 O O . ALA A 1 176 ? 15.122 -6.211 6.204 1.00 97.69 176 ALA A O 1
ATOM 1315 N N . ASP A 1 177 ? 16.876 -4.813 6.324 1.00 97.44 177 ASP A N 1
ATOM 1316 C CA . ASP A 1 177 ? 17.872 -5.795 5.862 1.00 97.44 177 ASP A CA 1
ATOM 1317 C C . ASP A 1 177 ? 17.843 -7.078 6.708 1.00 97.44 177 ASP A C 1
ATOM 1319 O O . ASP A 1 177 ? 17.683 -8.167 6.168 1.00 97.44 177 ASP A O 1
ATOM 1323 N N . ASN A 1 178 ? 17.825 -6.960 8.042 1.00 97.88 178 ASN A N 1
ATOM 1324 C CA . ASN A 1 178 ? 17.714 -8.125 8.932 1.00 97.88 178 ASN A CA 1
ATOM 1325 C C . ASN A 1 178 ? 16.449 -8.958 8.676 1.00 97.88 178 ASN A C 1
ATOM 1327 O O . ASN A 1 178 ? 16.464 -10.181 8.804 1.00 97.88 178 ASN A O 1
ATOM 1331 N N . PHE A 1 179 ? 15.334 -8.300 8.351 1.00 97.81 179 PHE A N 1
ATOM 1332 C CA . PHE A 1 179 ? 14.100 -9.001 8.023 1.00 97.81 179 PHE A CA 1
ATOM 1333 C C . PHE A 1 179 ? 14.241 -9.727 6.690 1.00 97.81 179 PHE A C 1
ATOM 1335 O O . PHE A 1 179 ? 13.915 -10.906 6.632 1.00 97.81 179 PHE A O 1
ATOM 1342 N N . ILE A 1 180 ? 14.770 -9.061 5.662 1.00 97.75 180 ILE A N 1
ATOM 1343 C CA . ILE A 1 180 ? 14.993 -9.642 4.334 1.00 97.75 180 ILE A CA 1
ATOM 1344 C C . ILE A 1 180 ? 15.935 -10.851 4.427 1.00 97.75 180 ILE A C 1
ATOM 1346 O O . ILE A 1 180 ? 15.584 -11.917 3.931 1.00 97.75 180 ILE A O 1
ATOM 1350 N N . ASP A 1 181 ? 17.056 -10.723 5.138 1.00 96.38 181 ASP A N 1
ATOM 1351 C CA . ASP A 1 181 ? 18.071 -11.774 5.299 1.00 96.38 181 ASP A CA 1
ATOM 1352 C C . ASP A 1 181 ? 17.576 -12.967 6.128 1.00 96.38 181 ASP A C 1
ATOM 1354 O O . ASP A 1 181 ? 18.019 -14.100 5.943 1.00 96.38 181 ASP A O 1
ATOM 1358 N N . SER A 1 182 ? 16.640 -12.734 7.054 1.00 95.88 182 SER A N 1
ATOM 1359 C CA . SER A 1 182 ? 16.039 -13.800 7.867 1.00 95.88 182 SER A CA 1
ATOM 1360 C C . SER A 1 182 ? 15.005 -14.646 7.114 1.00 95.88 182 SER A C 1
ATOM 1362 O O . SER A 1 182 ? 14.489 -15.622 7.669 1.00 95.88 182 SER A O 1
ATOM 1364 N N . LYS A 1 183 ? 14.653 -14.257 5.885 1.00 95.31 183 LYS A N 1
ATOM 1365 C CA . LYS A 1 183 ? 13.589 -14.865 5.083 1.00 95.31 183 LYS A CA 1
ATOM 1366 C C . LYS A 1 183 ? 14.169 -15.519 3.838 1.00 95.31 183 LYS A C 1
ATOM 1368 O O . LYS A 1 183 ? 15.137 -15.043 3.260 1.00 95.31 183 LYS A O 1
ATOM 1373 N N . ASP A 1 184 ? 13.528 -16.595 3.394 1.00 94.69 184 ASP A N 1
ATOM 1374 C CA . ASP A 1 184 ? 13.872 -17.264 2.137 1.00 94.69 184 ASP A CA 1
ATOM 1375 C C . ASP A 1 184 ? 13.238 -16.508 0.958 1.00 94.69 184 ASP A C 1
ATOM 1377 O O . ASP A 1 184 ? 12.251 -16.931 0.355 1.00 94.69 184 ASP A O 1
ATOM 1381 N N . ILE A 1 185 ? 13.729 -15.288 0.715 1.00 98.06 185 ILE A N 1
ATOM 1382 C CA . ILE A 1 185 ? 13.232 -14.439 -0.367 1.00 98.06 185 ILE A CA 1
ATOM 1383 C C . ILE A 1 185 ? 13.790 -14.948 -1.697 1.00 98.06 185 ILE A C 1
ATOM 1385 O O . ILE A 1 185 ? 14.944 -14.720 -2.054 1.00 98.06 185 ILE A O 1
ATOM 1389 N N . GLU A 1 186 ? 12.927 -15.591 -2.475 1.00 98.06 186 GLU A N 1
ATOM 1390 C CA . GLU A 1 186 ? 13.219 -16.117 -3.806 1.00 98.06 186 GLU A CA 1
ATOM 1391 C C . GLU A 1 186 ? 13.262 -15.018 -4.875 1.00 98.06 186 GLU A C 1
ATOM 1393 O O . GLU A 1 186 ? 13.905 -15.187 -5.917 1.00 98.06 186 GLU A O 1
ATOM 1398 N N . LYS A 1 187 ? 12.547 -13.901 -4.664 1.00 98.50 187 LYS A N 1
ATOM 1399 C CA . LYS A 1 187 ? 12.458 -12.800 -5.634 1.00 98.50 187 LYS A CA 1
ATOM 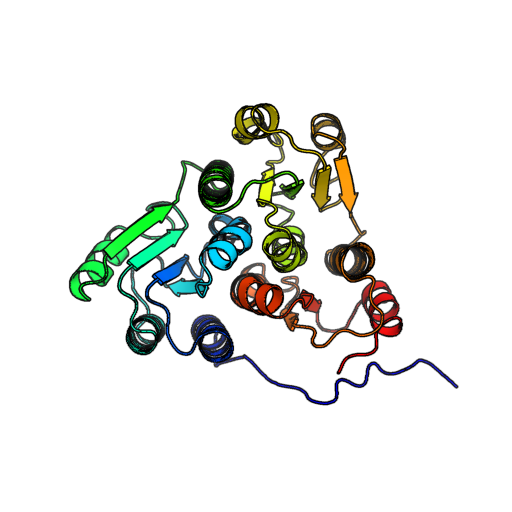1400 C C . LYS A 1 187 ? 12.267 -11.432 -4.986 1.00 98.50 187 LYS A C 1
ATOM 1402 O O . LYS A 1 187 ? 11.345 -11.232 -4.200 1.00 98.50 187 LYS A O 1
ATOM 1407 N N . SER A 1 188 ? 13.052 -10.453 -5.427 1.00 98.75 188 SER A N 1
ATOM 1408 C CA . SER A 1 188 ? 12.845 -9.044 -5.078 1.00 98.75 188 SER A CA 1
ATOM 1409 C C . SER A 1 188 ? 12.499 -8.225 -6.318 1.00 98.75 188 SER A C 1
ATOM 1411 O O . SER A 1 188 ? 13.160 -8.341 -7.351 1.00 98.75 188 SER A O 1
ATOM 1413 N N . TYR A 1 189 ? 11.494 -7.360 -6.226 1.00 98.81 189 TYR A N 1
ATOM 1414 C CA . TYR A 1 189 ? 11.177 -6.389 -7.272 1.00 98.81 189 TYR A CA 1
ATOM 1415 C C . TYR A 1 189 ? 11.531 -4.983 -6.813 1.00 98.81 189 TYR A C 1
ATOM 1417 O O . TYR A 1 189 ? 11.036 -4.520 -5.791 1.00 98.81 189 TYR A O 1
ATOM 1425 N N . VAL A 1 190 ? 12.356 -4.281 -7.584 1.00 98.62 190 VAL A N 1
ATOM 1426 C CA . VAL A 1 190 ? 12.701 -2.879 -7.325 1.00 98.62 190 VAL A CA 1
ATOM 1427 C C . VAL A 1 190 ? 11.860 -2.004 -8.244 1.00 98.62 190 VAL A C 1
ATOM 1429 O O . VAL A 1 190 ? 12.069 -2.007 -9.456 1.00 98.62 190 VAL A O 1
ATOM 1432 N N . ILE A 1 191 ? 10.902 -1.258 -7.696 1.00 98.44 191 ILE A N 1
ATOM 1433 C CA . ILE A 1 191 ? 10.007 -0.422 -8.503 1.00 98.44 191 ILE A CA 1
ATOM 1434 C C . ILE A 1 191 ? 10.475 1.027 -8.443 1.00 98.44 191 ILE A C 1
ATOM 1436 O O . ILE A 1 191 ? 10.468 1.660 -7.386 1.00 98.44 191 ILE A O 1
ATOM 1440 N N . GLY A 1 192 ? 10.876 1.544 -9.601 1.00 97.06 192 GLY A N 1
ATOM 1441 C CA . GLY A 1 192 ? 11.401 2.896 -9.754 1.00 97.06 192 GLY A CA 1
ATOM 1442 C C . GLY A 1 192 ? 12.825 2.932 -10.311 1.00 97.06 192 GLY A C 1
ATOM 1443 O O . GLY A 1 192 ? 13.623 1.998 -10.179 1.00 97.06 192 GLY A O 1
ATOM 1444 N N . GLY A 1 193 ? 13.141 4.035 -10.990 1.00 96.12 19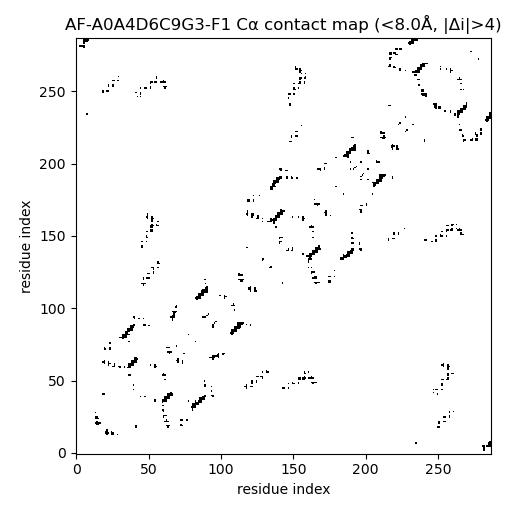3 GLY A N 1
ATOM 1445 C CA . GLY A 1 193 ? 14.433 4.235 -11.645 1.00 96.12 193 GLY A CA 1
ATOM 1446 C C . GLY A 1 193 ? 15.594 4.422 -10.665 1.00 96.12 193 GLY A C 1
ATOM 1447 O O . GLY A 1 193 ? 15.407 4.629 -9.464 1.00 96.12 193 GLY A O 1
ATOM 1448 N N . THR A 1 194 ? 16.814 4.418 -11.201 1.00 94.88 194 THR A N 1
ATOM 1449 C CA . THR A 1 194 ? 18.059 4.534 -10.419 1.00 94.88 194 THR A CA 1
ATOM 1450 C C . THR A 1 194 ? 18.210 5.862 -9.675 1.00 94.88 194 THR A C 1
ATOM 1452 O O . THR A 1 194 ? 18.931 5.934 -8.684 1.00 94.88 194 THR A O 1
ATOM 1455 N N . TYR A 1 195 ? 17.495 6.902 -10.117 1.00 90.12 195 TYR A N 1
ATOM 1456 C CA . TYR A 1 195 ? 17.393 8.186 -9.418 1.00 90.12 195 TYR A CA 1
ATOM 1457 C C . TYR A 1 195 ? 16.646 8.084 -8.075 1.00 90.12 195 TYR A C 1
ATOM 1459 O O . TYR A 1 195 ? 16.925 8.844 -7.145 1.00 90.12 195 TYR A O 1
ATOM 1467 N N . SER A 1 196 ? 15.684 7.162 -7.978 1.00 90.81 196 SER A N 1
ATOM 1468 C CA . SER A 1 196 ? 14.882 6.942 -6.770 1.00 90.81 196 SER A CA 1
ATOM 1469 C C . SER A 1 196 ? 15.472 5.840 -5.895 1.00 90.81 196 SER A C 1
ATOM 1471 O O . SER A 1 196 ? 15.465 5.968 -4.675 1.00 90.81 196 SER A O 1
ATOM 1473 N N . ILE A 1 197 ? 15.978 4.762 -6.498 1.00 95.31 197 ILE A N 1
ATOM 1474 C CA . ILE A 1 197 ? 16.543 3.611 -5.781 1.00 95.31 197 ILE A CA 1
ATOM 1475 C C . ILE A 1 197 ? 17.850 3.231 -6.459 1.00 95.31 197 ILE A C 1
ATOM 1477 O O . ILE A 1 197 ? 17.834 2.827 -7.621 1.00 95.31 197 ILE A O 1
ATOM 1481 N N . SER A 1 198 ? 18.971 3.345 -5.755 1.00 95.38 198 SER A N 1
ATOM 1482 C CA . SER A 1 198 ? 20.297 3.120 -6.331 1.00 95.38 198 SER A CA 1
ATOM 1483 C C . SER A 1 198 ? 20.495 1.682 -6.839 1.00 95.38 198 SER A C 1
ATOM 1485 O O . SER A 1 198 ? 19.785 0.744 -6.469 1.00 95.38 198 SER A O 1
ATOM 1487 N N . ASN A 1 199 ? 21.519 1.488 -7.673 1.00 96.19 199 ASN A N 1
ATOM 1488 C CA . ASN A 1 199 ? 21.956 0.149 -8.081 1.00 96.19 199 ASN A CA 1
ATOM 1489 C C . ASN A 1 199 ? 22.562 -0.650 -6.917 1.00 96.19 199 ASN A C 1
ATOM 1491 O O . ASN A 1 199 ? 22.626 -1.871 -7.002 1.00 96.19 199 ASN A O 1
ATOM 1495 N N . SER A 1 200 ? 23.049 0.013 -5.860 1.00 95.25 200 SER A N 1
ATOM 1496 C CA . SER A 1 200 ? 23.562 -0.689 -4.680 1.00 95.25 200 SER A CA 1
ATOM 1497 C C . SER A 1 200 ? 22.434 -1.376 -3.918 1.00 95.25 200 SER A C 1
ATOM 1499 O O . SER A 1 200 ? 22.583 -2.551 -3.613 1.00 95.25 200 SER A O 1
ATOM 1501 N N . VAL A 1 201 ? 21.297 -0.694 -3.721 1.00 96.62 201 VAL A N 1
ATOM 1502 C CA . VAL A 1 201 ? 20.096 -1.293 -3.114 1.00 96.62 201 VAL A CA 1
ATOM 1503 C C . VAL A 1 201 ? 19.598 -2.474 -3.943 1.00 96.62 201 VAL A C 1
ATOM 1505 O O . VAL A 1 201 ? 19.298 -3.524 -3.406 1.00 96.62 201 VAL A O 1
ATOM 1508 N N . GLU A 1 202 ? 19.548 -2.360 -5.271 1.00 97.50 202 GLU A N 1
ATOM 1509 C CA . GLU A 1 202 ? 19.140 -3.503 -6.101 1.00 97.50 202 GLU A CA 1
ATOM 1510 C C . GLU A 1 202 ? 20.083 -4.706 -5.963 1.00 97.50 202 GLU A C 1
ATOM 1512 O O . GLU A 1 202 ? 19.620 -5.839 -5.911 1.00 97.50 202 GLU A O 1
ATOM 1517 N N . ARG A 1 203 ? 21.398 -4.477 -5.876 1.00 97.25 203 ARG A N 1
ATOM 1518 C CA . ARG A 1 203 ? 22.390 -5.556 -5.749 1.00 97.25 203 ARG A CA 1
ATOM 1519 C C . ARG A 1 203 ? 22.428 -6.203 -4.367 1.00 97.25 203 ARG A C 1
ATOM 1521 O O . ARG A 1 203 ? 22.927 -7.320 -4.278 1.00 97.25 203 ARG A O 1
ATOM 1528 N N . SER A 1 204 ? 21.971 -5.519 -3.318 1.00 96.31 204 SER A N 1
ATOM 1529 C CA . SER A 1 204 ? 21.892 -6.103 -1.974 1.00 96.31 204 SER A CA 1
ATOM 1530 C C . SER A 1 204 ? 20.675 -7.012 -1.799 1.00 96.31 204 SER A C 1
ATOM 1532 O O . SER A 1 204 ? 20.650 -7.809 -0.871 1.00 96.31 204 SER A O 1
ATOM 1534 N N . LEU A 1 205 ? 19.681 -6.925 -2.688 1.00 98.12 205 LEU A N 1
ATOM 1535 C CA . LEU A 1 205 ? 18.430 -7.666 -2.563 1.00 98.12 205 LEU A CA 1
ATOM 1536 C C . LEU A 1 205 ? 18.500 -9.062 -3.217 1.00 98.12 205 LEU A C 1
ATOM 1538 O O . LEU A 1 205 ? 19.034 -9.203 -4.325 1.00 98.12 205 LEU A O 1
ATOM 1542 N N . PRO A 1 206 ? 17.880 -10.093 -2.612 1.00 97.88 206 PRO A N 1
ATOM 1543 C CA . PRO A 1 206 ? 17.823 -11.436 -3.188 1.00 97.88 206 PRO A CA 1
ATOM 1544 C C . PRO A 1 206 ? 17.118 -11.467 -4.555 1.00 97.88 206 PRO A C 1
ATOM 1546 O O . PRO A 1 206 ? 15.969 -11.035 -4.682 1.00 97.88 206 PRO A O 1
ATOM 1549 N N . ASN A 1 207 ? 17.797 -11.992 -5.585 1.00 98.19 207 ASN A N 1
ATOM 1550 C CA . ASN A 1 207 ? 17.272 -12.200 -6.949 1.00 98.19 207 ASN A CA 1
ATOM 1551 C C . ASN A 1 207 ? 16.497 -10.988 -7.516 1.00 98.19 207 ASN A C 1
ATOM 1553 O O . ASN A 1 207 ? 15.384 -11.114 -8.046 1.00 98.19 207 ASN A O 1
ATOM 1557 N N . ALA A 1 208 ? 17.072 -9.796 -7.364 1.00 98.38 208 ALA A N 1
ATOM 1558 C CA . ALA A 1 208 ? 16.392 -8.553 -7.682 1.00 98.38 208 ALA A CA 1
ATOM 1559 C C . ALA A 1 208 ? 16.086 -8.376 -9.179 1.00 98.38 208 ALA A C 1
ATOM 1561 O O . ALA A 1 208 ? 16.849 -8.769 -10.063 1.00 98.38 208 ALA A O 1
ATOM 1562 N N . THR A 1 209 ? 14.948 -7.756 -9.484 1.00 98.50 209 THR A N 1
ATOM 1563 C CA . THR A 1 209 ? 14.607 -7.277 -10.827 1.00 98.50 209 THR A CA 1
ATOM 1564 C C . THR A 1 209 ? 13.971 -5.906 -10.739 1.00 98.50 209 THR A C 1
ATOM 1566 O O . THR A 1 209 ? 12.974 -5.711 -10.042 1.00 98.50 209 THR A O 1
ATOM 1569 N N . ARG A 1 210 ? 14.547 -4.943 -11.456 1.00 98.62 210 ARG A N 1
ATOM 1570 C CA . ARG A 1 210 ? 14.020 -3.587 -11.517 1.00 98.62 210 ARG A CA 1
ATOM 1571 C C . ARG A 1 210 ? 12.934 -3.430 -12.575 1.00 98.62 210 ARG A C 1
ATOM 1573 O O . ARG A 1 210 ? 13.134 -3.778 -13.734 1.00 98.62 210 ARG A O 1
ATOM 1580 N N . ILE A 1 211 ? 11.834 -2.791 -12.186 1.00 98.62 211 ILE A N 1
ATOM 1581 C CA . ILE A 1 211 ? 10.760 -2.339 -13.074 1.00 98.62 211 ILE A CA 1
ATOM 1582 C C . ILE A 1 211 ? 10.676 -0.816 -12.956 1.00 98.62 211 ILE A C 1
ATOM 1584 O O . ILE A 1 211 ? 10.332 -0.271 -11.907 1.00 98.62 211 ILE A O 1
ATOM 1588 N N . ALA A 1 212 ? 11.035 -0.108 -14.025 1.00 97.94 212 ALA A N 1
ATOM 1589 C CA . ALA A 1 212 ? 11.096 1.349 -14.019 1.00 97.94 212 ALA A CA 1
ATOM 1590 C C . ALA A 1 212 ? 10.838 1.938 -15.407 1.00 97.94 212 ALA A C 1
ATOM 1592 O O . ALA A 1 212 ? 11.362 1.446 -16.411 1.00 97.94 212 ALA A O 1
ATOM 1593 N N . GLY A 1 213 ? 10.068 3.021 -15.453 1.00 96.69 213 GLY A N 1
ATOM 1594 C CA . GLY A 1 213 ? 9.926 3.896 -16.610 1.00 96.69 213 GLY A CA 1
ATOM 1595 C C . GLY A 1 213 ? 10.589 5.257 -16.395 1.00 96.69 213 GLY A C 1
ATOM 1596 O O . GLY A 1 213 ? 11.052 5.582 -15.301 1.00 96.69 213 GLY A O 1
ATOM 1597 N N . SER A 1 214 ? 10.613 6.075 -17.445 1.00 95.12 214 SER A N 1
ATOM 1598 C CA . SER A 1 214 ? 11.044 7.478 -17.382 1.00 95.12 214 SER A CA 1
ATOM 1599 C C . SER A 1 214 ? 10.043 8.381 -16.647 1.00 95.12 214 SER A C 1
ATOM 1601 O O . SER A 1 214 ? 10.380 9.489 -16.230 1.00 95.12 214 SER A O 1
ATOM 1603 N N . SER A 1 215 ? 8.809 7.904 -16.461 1.00 94.88 215 SER A N 1
ATOM 1604 C CA . SER A 1 215 ? 7.731 8.587 -15.751 1.00 94.88 215 SER A CA 1
ATOM 1605 C C . SER A 1 215 ? 6.914 7.604 -14.910 1.00 94.88 215 SER A C 1
ATOM 1607 O O . SER A 1 215 ? 6.943 6.398 -15.148 1.00 94.88 215 SER A O 1
ATOM 1609 N N . ARG A 1 216 ? 6.116 8.120 -13.965 1.00 95.12 216 ARG A N 1
ATOM 1610 C CA . ARG A 1 216 ? 5.180 7.301 -13.171 1.00 95.12 216 ARG A CA 1
ATOM 1611 C C . ARG A 1 216 ? 4.184 6.521 -14.036 1.00 95.12 216 ARG A C 1
ATOM 1613 O O . ARG A 1 216 ? 3.817 5.409 -13.685 1.00 95.12 216 ARG A O 1
ATOM 1620 N N . SER A 1 217 ? 3.762 7.098 -15.162 1.00 96.31 217 SER A N 1
ATOM 1621 C CA . SER A 1 217 ? 2.841 6.462 -16.103 1.00 96.31 217 SER A CA 1
ATOM 1622 C C . SER A 1 217 ? 3.514 5.313 -16.845 1.00 96.31 217 SER A C 1
ATOM 1624 O O . SER A 1 217 ? 2.905 4.261 -17.008 1.00 96.31 217 SER A O 1
ATOM 1626 N N . GLU A 1 218 ? 4.784 5.474 -17.222 1.00 97.38 218 GLU A N 1
ATOM 1627 C CA . GLU A 1 218 ? 5.556 4.408 -17.865 1.00 97.38 218 GLU A CA 1
ATOM 1628 C C . GLU A 1 218 ? 5.931 3.296 -16.873 1.00 97.38 218 GLU A C 1
ATOM 1630 O O . GLU A 1 218 ? 5.821 2.120 -17.209 1.00 97.38 218 GLU A O 1
ATOM 1635 N N . THR A 1 219 ? 6.304 3.630 -15.630 1.00 98.12 219 THR A N 1
ATOM 1636 C CA . THR A 1 219 ? 6.484 2.616 -14.575 1.00 98.12 219 THR A CA 1
ATOM 1637 C C . THR A 1 219 ? 5.178 1.856 -14.337 1.00 98.12 219 THR A C 1
ATOM 1639 O O . THR A 1 219 ? 5.188 0.630 -14.285 1.00 98.12 219 THR A O 1
ATOM 1642 N N . ASN A 1 220 ? 4.041 2.558 -14.258 1.00 98.25 220 ASN A N 1
ATOM 1643 C CA . ASN A 1 220 ? 2.725 1.940 -14.119 1.00 98.25 220 ASN A CA 1
ATOM 1644 C C . ASN A 1 220 ? 2.392 1.007 -15.299 1.00 98.25 220 ASN A C 1
ATOM 1646 O O . ASN A 1 220 ? 1.944 -0.110 -15.062 1.00 98.25 220 ASN A O 1
ATOM 1650 N N . ALA A 1 221 ? 2.678 1.404 -16.544 1.00 98.25 221 ALA A N 1
ATOM 1651 C CA . ALA A 1 221 ? 2.501 0.542 -17.714 1.00 98.25 221 ALA A CA 1
ATOM 1652 C C . ALA A 1 221 ? 3.361 -0.731 -17.640 1.00 98.25 221 ALA A C 1
ATOM 1654 O O . ALA A 1 221 ? 2.844 -1.825 -17.848 1.00 98.25 221 ALA A O 1
ATOM 1655 N N . LYS A 1 222 ? 4.641 -0.602 -17.267 1.00 98.50 222 LYS A N 1
ATOM 1656 C CA . LYS A 1 222 ? 5.573 -1.733 -17.122 1.00 98.50 222 LYS A CA 1
ATOM 1657 C C . LYS A 1 222 ? 5.184 -2.696 -15.999 1.00 98.50 222 LYS A C 1
ATOM 1659 O O . LYS A 1 222 ? 5.371 -3.897 -16.136 1.00 98.50 222 LYS A O 1
ATOM 1664 N N . ILE A 1 223 ? 4.617 -2.193 -14.899 1.00 98.44 223 ILE A N 1
ATOM 1665 C CA . ILE A 1 223 ? 4.043 -3.045 -13.843 1.00 98.44 223 ILE A CA 1
ATOM 1666 C C . ILE A 1 223 ? 2.859 -3.843 -14.399 1.00 98.44 223 ILE A C 1
ATOM 1668 O O . ILE A 1 223 ? 2.751 -5.039 -14.142 1.00 98.44 223 ILE A O 1
ATOM 1672 N N . ILE A 1 224 ? 1.973 -3.199 -15.165 1.00 97.94 224 ILE A N 1
ATOM 1673 C CA . ILE A 1 224 ? 0.828 -3.889 -15.772 1.00 97.94 224 ILE A CA 1
ATOM 1674 C C . ILE A 1 224 ? 1.315 -4.966 -16.750 1.00 97.94 224 ILE A C 1
ATOM 1676 O O . ILE A 1 224 ? 0.838 -6.094 -16.695 1.00 97.94 224 ILE A O 1
ATOM 1680 N N . GLU A 1 225 ? 2.288 -4.638 -17.597 1.00 97.00 225 GLU A N 1
ATOM 1681 C CA . GLU A 1 225 ? 2.880 -5.555 -18.575 1.00 97.00 225 GLU A CA 1
ATOM 1682 C C . GLU A 1 225 ? 3.558 -6.767 -17.917 1.00 97.00 225 GLU A C 1
ATOM 1684 O O . GLU A 1 225 ? 3.331 -7.900 -18.342 1.00 97.00 225 GLU A O 1
ATOM 1689 N N . GLU A 1 226 ? 4.348 -6.549 -16.861 1.00 97.44 226 GLU A N 1
ATOM 1690 C CA . GLU A 1 226 ? 5.080 -7.625 -16.186 1.00 97.44 226 GLU A CA 1
ATOM 1691 C C . GLU A 1 226 ? 4.150 -8.586 -15.444 1.00 97.44 226 GLU A C 1
ATOM 1693 O O . GLU A 1 226 ? 4.371 -9.794 -15.471 1.00 97.44 226 GLU A O 1
ATOM 1698 N N . PHE A 1 227 ? 3.116 -8.080 -14.771 1.00 97.19 227 PHE A N 1
ATOM 1699 C CA . PHE A 1 227 ? 2.348 -8.897 -13.829 1.00 97.19 227 PHE A CA 1
ATOM 1700 C C . PHE A 1 227 ? 0.979 -9.345 -14.338 1.00 97.19 227 PHE A C 1
ATOM 1702 O O . PHE A 1 227 ? 0.482 -10.384 -13.916 1.00 97.19 227 PHE A O 1
ATOM 1709 N N . TYR A 1 228 ? 0.373 -8.611 -15.268 1.00 95.69 228 TYR A N 1
ATOM 1710 C CA . TYR A 1 228 ? -0.946 -8.930 -15.815 1.00 95.69 228 TYR A CA 1
ATOM 1711 C C . TYR A 1 228 ? -0.777 -9.409 -17.254 1.00 95.69 228 TYR A C 1
ATOM 1713 O O . TYR A 1 228 ? -1.134 -8.713 -18.203 1.00 95.69 228 TYR A O 1
ATOM 1721 N N . LYS A 1 229 ? -0.161 -10.586 -17.421 1.00 93.31 229 LYS A N 1
ATOM 1722 C CA . LYS A 1 229 ? 0.226 -11.135 -18.735 1.00 93.31 229 LYS A CA 1
ATOM 1723 C C . LYS A 1 229 ? -0.967 -11.607 -19.563 1.00 93.31 229 LYS A C 1
ATOM 1725 O O . LYS A 1 229 ? -0.911 -11.506 -20.787 1.00 93.31 229 LYS A O 1
ATOM 1730 N N . ASP A 1 230 ? -2.041 -12.038 -18.908 1.00 91.25 230 ASP A N 1
ATOM 1731 C CA . ASP A 1 230 ? -3.265 -12.474 -19.577 1.00 91.25 230 ASP A CA 1
ATOM 1732 C C . ASP A 1 230 ? -3.829 -11.363 -20.472 1.00 91.25 230 ASP A C 1
ATOM 1734 O O . ASP A 1 230 ? -3.775 -10.170 -20.147 1.00 91.25 230 ASP A O 1
ATOM 1738 N N . THR A 1 231 ? -4.322 -11.756 -21.646 1.00 87.06 231 THR A N 1
ATOM 1739 C CA . THR A 1 231 ? -4.995 -10.843 -22.577 1.00 87.06 231 THR A CA 1
ATOM 1740 C C . THR A 1 231 ? -6.362 -10.450 -22.035 1.00 87.06 231 THR A C 1
ATOM 1742 O O . THR A 1 231 ? -6.712 -9.275 -22.093 1.00 87.06 231 THR A O 1
ATOM 1745 N N . ASP A 1 232 ? -7.095 -11.405 -21.465 1.00 88.75 232 ASP A N 1
ATOM 1746 C CA . ASP A 1 232 ? -8.428 -11.184 -20.914 1.00 88.75 232 ASP A CA 1
ATOM 1747 C C . ASP A 1 232 ? -8.315 -10.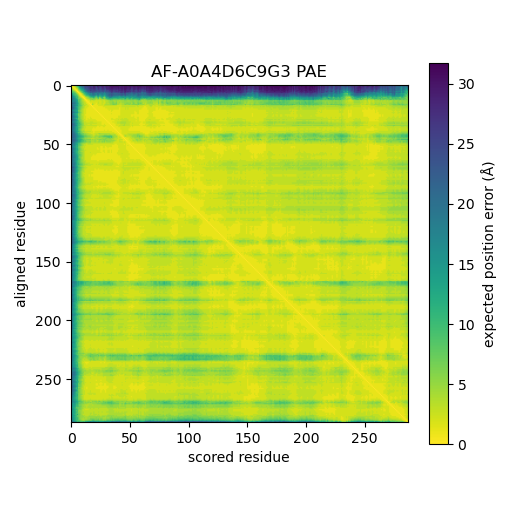752 -19.448 1.00 88.75 232 ASP A C 1
ATOM 1749 O O . ASP A 1 232 ? -7.963 -11.545 -18.572 1.00 88.75 232 ASP A O 1
ATOM 1753 N N . ILE A 1 233 ? -8.611 -9.481 -19.170 1.00 88.25 233 ILE A N 1
ATOM 1754 C CA . ILE A 1 233 ? -8.678 -8.952 -17.806 1.00 88.25 233 ILE A CA 1
ATOM 1755 C C . ILE A 1 233 ? -10.101 -8.499 -17.500 1.00 88.25 233 ILE A C 1
ATOM 1757 O O . ILE A 1 233 ? -10.728 -7.780 -18.269 1.00 88.25 233 ILE A O 1
ATOM 1761 N N . LYS A 1 234 ? -10.617 -8.892 -16.335 1.00 87.06 234 LYS A N 1
ATOM 1762 C CA . LYS A 1 234 ? -12.013 -8.597 -15.981 1.00 87.06 234 LYS A CA 1
ATOM 1763 C C . LYS A 1 234 ? -12.268 -7.129 -15.688 1.00 87.06 234 LYS A C 1
ATOM 1765 O O . LYS A 1 234 ? -13.351 -6.634 -15.937 1.00 87.06 234 LYS A O 1
ATOM 1770 N N . ASN A 1 235 ? -11.309 -6.459 -15.053 1.00 91.06 235 ASN A N 1
ATOM 1771 C CA . ASN A 1 235 ? -11.446 -5.056 -14.693 1.00 91.06 235 ASN A CA 1
ATOM 1772 C C . ASN A 1 235 ? -10.088 -4.366 -14.749 1.00 91.06 235 ASN A C 1
ATOM 1774 O O . ASN A 1 235 ? -9.038 -4.990 -14.592 1.00 91.06 235 ASN A O 1
ATOM 1778 N N . ILE A 1 236 ? -10.133 -3.043 -14.859 1.00 94.12 236 ILE A N 1
ATOM 1779 C CA . ILE A 1 236 ? -9.011 -2.165 -14.555 1.00 94.12 236 ILE A CA 1
ATOM 1780 C C . ILE A 1 236 ? -9.496 -1.017 -13.677 1.00 94.12 236 ILE A C 1
ATOM 1782 O O . ILE A 1 236 ? -10.507 -0.376 -13.965 1.00 94.12 236 ILE A O 1
ATOM 1786 N N . TYR A 1 237 ? -8.772 -0.739 -12.596 1.00 95.62 237 TYR A N 1
ATOM 1787 C CA . TYR A 1 237 ? -9.094 0.374 -11.711 1.00 95.62 237 TYR A CA 1
ATOM 1788 C C . TYR A 1 237 ? -8.293 1.596 -12.126 1.00 95.62 237 TYR A C 1
ATOM 1790 O O . TYR A 1 237 ? -7.071 1.602 -12.027 1.00 95.62 237 TYR A O 1
ATOM 1798 N N . VAL A 1 238 ? -8.974 2.641 -12.590 1.00 95.62 238 VAL A N 1
ATOM 1799 C CA . VAL A 1 238 ? -8.316 3.879 -13.021 1.00 95.62 238 VAL A CA 1
ATOM 1800 C C . VAL A 1 238 ? -8.381 4.910 -11.904 1.00 95.62 238 VAL A C 1
ATOM 1802 O O . VAL A 1 238 ? -9.465 5.285 -11.456 1.00 95.62 238 VAL A O 1
ATOM 1805 N N . THR A 1 239 ? -7.225 5.402 -11.476 1.00 95.06 239 THR A N 1
ATOM 1806 C CA . THR A 1 239 ? -7.105 6.441 -10.449 1.00 95.06 239 THR A CA 1
ATOM 1807 C C . THR A 1 239 ? -6.213 7.573 -10.933 1.00 95.06 239 THR A C 1
ATOM 1809 O O . THR A 1 239 ? -5.553 7.483 -11.969 1.00 95.06 239 THR A O 1
ATOM 1812 N N . LYS A 1 240 ? -6.212 8.688 -10.202 1.00 94.69 240 LYS A N 1
ATOM 1813 C CA . LYS A 1 240 ? -5.358 9.826 -10.536 1.00 94.69 240 LYS A CA 1
ATOM 1814 C C . LYS A 1 240 ? -3.890 9.482 -10.302 1.00 94.69 240 LYS A C 1
ATOM 1816 O O . LYS A 1 240 ? -3.523 8.871 -9.302 1.00 94.69 240 LYS A O 1
ATOM 1821 N N . ASP A 1 241 ? -3.037 9.967 -11.192 1.00 93.62 241 ASP A N 1
ATOM 1822 C CA . ASP A 1 241 ? -1.599 9.697 -11.174 1.00 93.62 241 ASP A CA 1
ATOM 1823 C C . ASP A 1 241 ? -0.797 10.471 -10.116 1.00 93.62 241 ASP A C 1
ATOM 1825 O O . ASP A 1 241 ? 0.395 10.224 -9.944 1.00 93.62 241 ASP A O 1
ATOM 1829 N N . GLY A 1 242 ? -1.403 11.430 -9.415 1.00 92.88 242 GLY A N 1
ATOM 1830 C CA . GLY A 1 242 ? -0.720 12.248 -8.415 1.00 92.88 242 GLY A CA 1
ATOM 1831 C C . GLY A 1 242 ? 0.205 13.329 -8.974 1.00 92.88 242 GLY A C 1
ATOM 1832 O O . GLY A 1 242 ? 1.037 13.850 -8.227 1.00 92.88 242 GLY A O 1
ATOM 1833 N N . THR A 1 243 ? 0.152 13.630 -10.276 1.00 91.56 243 THR A N 1
ATOM 1834 C CA . THR A 1 243 ? 1.031 14.632 -10.906 1.00 91.56 243 THR A CA 1
ATOM 1835 C C . THR A 1 243 ? 0.662 16.049 -10.468 1.00 91.56 243 THR A C 1
ATOM 1837 O O . THR A 1 243 ? 1.543 16.879 -10.261 1.00 91.56 243 THR A O 1
ATOM 1840 N N . ARG A 1 244 ? -0.635 16.325 -10.266 1.00 89.69 244 ARG A N 1
ATOM 1841 C CA . ARG A 1 244 ? -1.116 17.619 -9.746 1.00 89.69 244 ARG A CA 1
ATOM 1842 C C . ARG A 1 244 ? -0.864 17.769 -8.247 1.00 89.69 244 ARG A C 1
ATOM 1844 O O . ARG A 1 244 ? -0.507 18.845 -7.783 1.00 89.69 244 ARG A O 1
ATOM 1851 N N . SER A 1 245 ? -1.071 16.694 -7.493 1.00 90.81 245 SER A N 1
ATOM 1852 C CA . SER A 1 245 ? -0.845 16.641 -6.054 1.00 90.81 245 SER A CA 1
ATOM 1853 C C . SER A 1 245 ? -0.571 15.208 -5.628 1.00 90.81 245 SER A C 1
ATOM 1855 O O . SER A 1 245 ? -1.330 14.306 -5.972 1.00 90.81 245 SER A O 1
ATOM 1857 N N . LYS A 1 246 ? 0.448 14.986 -4.791 1.00 88.56 246 LYS A N 1
ATOM 1858 C CA . LYS A 1 246 ? 0.710 13.659 -4.203 1.00 88.56 246 LYS A CA 1
ATOM 1859 C C . LYS A 1 246 ? -0.483 13.104 -3.413 1.00 88.56 246 LYS A C 1
ATOM 1861 O O . LYS A 1 246 ? -0.597 11.895 -3.258 1.00 88.56 246 LYS A O 1
ATOM 1866 N N . HIS A 1 247 ? -1.380 13.971 -2.937 1.00 88.31 247 HIS A N 1
ATOM 1867 C CA . HIS A 1 247 ? -2.591 13.559 -2.228 1.00 88.31 247 HIS A CA 1
ATOM 1868 C C . HIS A 1 247 ? -3.632 12.903 -3.142 1.00 88.31 247 HIS A C 1
ATOM 1870 O O . HIS A 1 247 ? -4.491 12.191 -2.637 1.00 88.31 247 HIS A O 1
ATOM 1876 N N . ASP A 1 248 ? -3.558 13.092 -4.465 1.00 91.44 248 ASP A N 1
ATOM 1877 C CA . ASP A 1 248 ? -4.444 12.405 -5.413 1.00 91.44 248 ASP A CA 1
ATOM 1878 C C . ASP A 1 248 ? -4.146 10.892 -5.503 1.00 91.44 248 ASP A C 1
ATOM 1880 O O . ASP A 1 248 ? -4.984 10.134 -5.980 1.00 91.44 248 ASP A O 1
ATOM 1884 N N . LEU A 1 249 ? -2.992 10.431 -5.001 1.00 94.25 249 LEU A N 1
ATOM 1885 C CA . LEU A 1 249 ? -2.639 9.006 -4.948 1.00 94.25 249 LEU A CA 1
ATOM 1886 C C . LEU A 1 249 ? -3.421 8.225 -3.881 1.00 94.25 249 LEU A C 1
ATOM 1888 O O . LEU A 1 249 ? -3.348 6.997 -3.846 1.00 94.25 249 LEU A O 1
ATOM 1892 N N . ILE A 1 250 ? -4.146 8.907 -2.987 1.00 93.75 250 ILE A N 1
ATOM 1893 C CA . ILE A 1 250 ? -4.829 8.246 -1.869 1.00 93.75 250 ILE A CA 1
ATOM 1894 C C . ILE A 1 250 ? -5.979 7.349 -2.332 1.00 93.75 250 ILE A C 1
ATOM 1896 O O . ILE A 1 250 ? -6.254 6.330 -1.701 1.00 93.75 250 ILE A O 1
ATOM 1900 N N . ASP A 1 251 ? -6.585 7.678 -3.474 1.00 92.94 251 ASP A N 1
ATOM 1901 C CA . ASP A 1 251 ? -7.606 6.845 -4.105 1.00 92.94 251 ASP A CA 1
ATOM 1902 C C . ASP A 1 251 ? -6.990 5.518 -4.591 1.00 92.94 251 ASP A C 1
ATOM 1904 O O . ASP A 1 251 ? -7.593 4.459 -4.423 1.00 92.94 251 ASP A O 1
ATOM 1908 N N . SER A 1 252 ? -5.754 5.551 -5.112 1.00 94.19 252 SER A N 1
ATOM 1909 C CA . SER A 1 252 ? -4.990 4.357 -5.512 1.00 94.19 252 SER A CA 1
ATOM 1910 C C . SER A 1 252 ? -4.667 3.458 -4.321 1.00 94.19 252 SER A C 1
ATOM 1912 O O . SER A 1 252 ? -4.791 2.238 -4.412 1.00 94.19 252 SER A O 1
ATOM 1914 N N . LEU A 1 253 ? -4.288 4.057 -3.187 1.00 93.62 253 LEU A N 1
ATOM 1915 C CA . LEU A 1 253 ? -4.075 3.321 -1.943 1.00 93.62 253 LEU A CA 1
ATOM 1916 C C . LEU A 1 253 ? -5.367 2.617 -1.497 1.00 93.62 253 LEU A C 1
ATOM 1918 O O . LEU A 1 253 ? -5.351 1.417 -1.234 1.00 93.62 253 LEU A O 1
ATOM 1922 N N . ALA A 1 254 ? -6.487 3.346 -1.451 1.00 93.19 254 ALA A N 1
ATOM 1923 C CA . ALA A 1 254 ? -7.769 2.800 -1.011 1.00 93.19 254 ALA A CA 1
ATOM 1924 C C . ALA A 1 254 ? -8.272 1.678 -1.936 1.00 93.19 254 ALA A C 1
ATOM 1926 O O . ALA A 1 254 ? -8.719 0.634 -1.457 1.00 93.19 254 ALA A O 1
ATOM 1927 N N . VAL A 1 255 ? -8.169 1.859 -3.259 1.00 96.81 255 VAL A N 1
ATOM 1928 C CA . VAL A 1 255 ? -8.658 0.871 -4.234 1.00 96.81 255 VAL A CA 1
ATOM 1929 C C . VAL A 1 255 ? -7.746 -0.347 -4.353 1.00 96.81 255 VAL A C 1
ATOM 1931 O O . VAL A 1 255 ? -8.210 -1.392 -4.795 1.00 96.81 255 VAL A O 1
ATOM 1934 N N . GLY A 1 256 ? -6.486 -0.261 -3.911 1.00 97.06 256 GLY A N 1
ATOM 1935 C CA . GLY A 1 256 ? -5.505 -1.347 -4.001 1.00 97.06 256 GLY A CA 1
ATOM 1936 C C . GLY A 1 256 ? -5.990 -2.680 -3.446 1.00 97.06 256 GLY A C 1
ATOM 1937 O O . GLY A 1 256 ? -5.752 -3.718 -4.061 1.00 97.06 256 GLY A O 1
ATOM 1938 N N . VAL A 1 257 ? -6.730 -2.666 -2.335 1.00 97.56 257 VAL A N 1
ATOM 1939 C CA . VAL A 1 257 ? -7.253 -3.902 -1.736 1.00 97.56 257 VAL A CA 1
ATOM 1940 C C . VAL A 1 257 ? -8.371 -4.508 -2.591 1.00 97.56 257 VAL A C 1
ATOM 1942 O O . VAL A 1 257 ? -8.395 -5.720 -2.805 1.00 97.56 257 VAL A O 1
ATOM 1945 N N . LEU A 1 258 ? -9.273 -3.674 -3.120 1.00 97.56 258 LEU A N 1
ATOM 1946 C CA . LEU A 1 258 ? -10.360 -4.112 -4.001 1.00 97.56 258 LEU A CA 1
ATOM 1947 C C . LEU A 1 258 ? -9.821 -4.606 -5.351 1.00 97.56 258 LEU A C 1
ATOM 1949 O O . LEU A 1 258 ? -10.191 -5.686 -5.804 1.00 97.56 258 LEU A O 1
ATOM 1953 N N . ALA A 1 259 ? -8.894 -3.857 -5.950 1.00 97.50 259 ALA A N 1
ATOM 1954 C CA . ALA A 1 259 ? -8.198 -4.234 -7.175 1.00 97.50 259 ALA A CA 1
ATOM 1955 C C . ALA A 1 259 ? -7.472 -5.575 -7.003 1.00 97.50 259 ALA A C 1
ATOM 1957 O O . ALA A 1 259 ? -7.617 -6.479 -7.825 1.00 97.50 259 ALA A O 1
ATOM 1958 N N . SER A 1 260 ? -6.789 -5.760 -5.869 1.00 97.00 260 SER A N 1
ATOM 1959 C CA . SER A 1 260 ? -6.183 -7.037 -5.501 1.00 97.00 260 SER A CA 1
ATOM 1960 C C . SER A 1 260 ? -7.211 -8.169 -5.387 1.00 97.00 260 SER A C 1
ATOM 1962 O O . SER A 1 260 ? -7.018 -9.241 -5.956 1.00 97.00 260 SER A O 1
ATOM 1964 N N . LYS A 1 261 ? -8.340 -7.936 -4.705 1.00 95.56 261 LYS A N 1
ATOM 1965 C CA . LYS A 1 261 ? -9.425 -8.921 -4.555 1.00 95.56 261 LYS A CA 1
ATOM 1966 C C . LYS A 1 261 ? -10.016 -9.368 -5.891 1.00 95.56 261 LYS A C 1
ATOM 1968 O O . LYS A 1 261 ? -10.383 -10.533 -6.011 1.00 95.56 261 LYS A O 1
ATOM 1973 N N . ASN A 1 262 ? -10.034 -8.478 -6.874 1.00 95.31 262 ASN A N 1
ATOM 1974 C CA . ASN A 1 262 ? -10.575 -8.741 -8.200 1.00 95.31 262 ASN A CA 1
ATOM 1975 C C . ASN A 1 262 ? -9.509 -9.164 -9.224 1.00 95.31 262 ASN A C 1
ATOM 1977 O O . ASN A 1 262 ? -9.817 -9.232 -10.412 1.00 95.31 262 ASN A O 1
ATOM 1981 N N . GLY A 1 263 ? -8.263 -9.425 -8.800 1.00 95.31 263 GLY A N 1
ATOM 1982 C CA . GLY A 1 263 ? -7.182 -9.819 -9.713 1.00 95.31 263 GLY A CA 1
ATOM 1983 C C . GLY A 1 263 ? -6.891 -8.767 -10.788 1.00 95.31 263 GLY A C 1
ATOM 1984 O O . GLY A 1 263 ? -6.553 -9.108 -11.913 1.00 95.31 263 GLY A O 1
ATOM 1985 N N . SER A 1 264 ? -7.121 -7.488 -10.482 1.00 95.62 264 SER A N 1
ATOM 1986 C CA . SER A 1 264 ? -7.168 -6.402 -11.463 1.00 95.62 264 SER A CA 1
ATOM 1987 C C . SER A 1 264 ? -6.054 -5.374 -11.229 1.00 95.62 264 SER A C 1
ATOM 1989 O O . SER A 1 264 ? -5.762 -5.054 -10.071 1.00 95.62 264 SER A O 1
ATOM 1991 N N . PRO A 1 265 ? -5.456 -4.807 -12.295 1.00 96.69 265 PRO A N 1
ATOM 1992 C CA . PRO A 1 265 ? -4.446 -3.766 -12.167 1.00 96.69 265 PRO A CA 1
ATOM 1993 C C . PRO A 1 265 ? -5.033 -2.419 -11.735 1.00 96.69 265 PRO A C 1
ATOM 1995 O O . PRO A 1 265 ? -6.212 -2.122 -11.955 1.00 96.69 265 PRO A O 1
ATOM 1998 N N . ILE A 1 266 ? -4.162 -1.570 -11.181 1.00 96.88 266 ILE A N 1
ATOM 1999 C CA . ILE A 1 266 ? -4.410 -0.132 -11.035 1.00 96.88 266 ILE A CA 1
ATOM 2000 C C . ILE A 1 266 ? -3.691 0.607 -12.164 1.00 96.88 266 ILE A C 1
ATOM 2002 O O . ILE A 1 266 ? -2.473 0.498 -12.304 1.00 96.88 266 ILE A O 1
ATOM 2006 N N . LEU A 1 267 ? -4.431 1.411 -12.924 1.00 97.12 267 LEU A N 1
ATOM 2007 C CA . LEU A 1 267 ? -3.906 2.340 -13.919 1.00 97.12 267 LEU A CA 1
ATOM 2008 C C . LEU A 1 267 ? -3.863 3.758 -13.342 1.00 97.12 267 LEU A C 1
ATOM 2010 O O . LEU A 1 267 ? -4.902 4.350 -13.047 1.00 97.12 267 LEU A O 1
ATOM 2014 N N . LEU A 1 268 ? -2.663 4.326 -13.235 1.00 96.31 268 LEU A N 1
ATOM 2015 C CA . LEU A 1 268 ? -2.467 5.714 -12.817 1.00 96.31 268 LEU A CA 1
ATOM 2016 C C . LEU A 1 268 ? -2.602 6.660 -14.013 1.00 96.31 268 LEU A C 1
ATOM 2018 O O . LEU A 1 268 ? -1.701 6.749 -14.846 1.00 96.31 268 LEU A O 1
ATOM 2022 N N . ALA A 1 269 ? -3.702 7.400 -14.095 1.00 94.06 269 ALA A N 1
ATOM 2023 C CA . ALA A 1 269 ? -3.995 8.286 -15.216 1.00 94.06 269 ALA A CA 1
ATOM 2024 C C . ALA A 1 269 ? -3.899 9.774 -14.837 1.00 94.06 269 ALA A C 1
ATOM 2026 O O . ALA A 1 269 ? -4.459 10.232 -13.838 1.00 94.06 269 ALA A O 1
ATOM 2027 N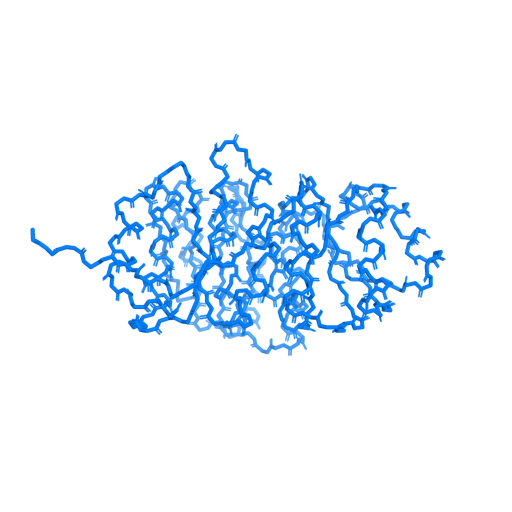 N . GLY A 1 270 ? -3.198 10.543 -15.674 1.00 89.69 270 GLY A N 1
ATOM 2028 C CA . GLY A 1 270 ? -3.238 12.006 -15.669 1.00 89.69 270 GLY A CA 1
ATOM 2029 C C . GLY A 1 270 ? -4.403 12.543 -16.512 1.00 89.69 270 GLY A C 1
ATOM 2030 O O . GLY A 1 270 ? -5.434 11.896 -16.677 1.00 89.69 270 GLY A O 1
ATOM 2031 N N . ASN A 1 271 ? -4.233 13.721 -17.125 1.00 87.81 271 ASN A N 1
ATOM 2032 C CA . ASN A 1 271 ? -5.236 14.275 -18.059 1.00 87.81 271 ASN A CA 1
ATOM 2033 C C . ASN A 1 271 ? -5.414 13.427 -19.330 1.00 87.81 271 ASN A C 1
ATOM 2035 O O . ASN A 1 271 ? -6.428 13.532 -20.015 1.00 87.81 271 ASN A O 1
ATOM 2039 N N . LYS A 1 272 ? -4.389 12.652 -19.682 1.00 90.44 272 LYS A N 1
ATOM 2040 C CA . LYS A 1 272 ? -4.351 11.724 -20.809 1.00 90.44 272 LYS A CA 1
ATOM 2041 C C . LYS A 1 272 ? -3.466 10.542 -20.427 1.00 90.44 272 LYS A C 1
ATOM 2043 O O . LYS A 1 272 ? -2.557 10.711 -19.617 1.00 90.44 272 LYS A O 1
ATOM 2048 N N . LEU A 1 273 ? -3.717 9.388 -21.036 1.00 93.94 273 LEU A N 1
ATOM 2049 C CA . LEU A 1 273 ? -2.824 8.238 -20.925 1.00 93.94 273 LEU A CA 1
ATOM 2050 C C . LEU A 1 273 ? -1.528 8.488 -21.697 1.00 93.94 273 LEU A C 1
ATOM 2052 O O . LEU A 1 273 ? -1.558 9.055 -22.800 1.00 93.94 273 LEU A O 1
ATOM 2056 N N . ASP A 1 274 ? -0.423 8.037 -21.114 1.00 94.44 274 ASP A N 1
ATOM 2057 C CA . ASP A 1 274 ? 0.869 7.959 -21.791 1.00 94.44 274 ASP A CA 1
ATOM 2058 C C . ASP A 1 274 ? 0.826 6.944 -22.950 1.00 94.44 274 ASP A C 1
ATOM 2060 O O . ASP A 1 274 ? -0.044 6.069 -22.976 1.00 94.44 274 ASP A O 1
ATOM 2064 N N . SER A 1 275 ? 1.730 7.051 -23.931 1.00 95.25 275 SER A N 1
ATOM 2065 C CA . SER A 1 275 ? 1.799 6.072 -25.027 1.00 95.25 275 SER A CA 1
ATOM 2066 C C . SER A 1 275 ? 2.042 4.660 -24.504 1.00 95.25 275 SER A C 1
ATOM 2068 O O . SER A 1 275 ? 1.306 3.764 -24.888 1.00 95.25 275 SER A O 1
ATOM 2070 N N . SER A 1 276 ? 2.949 4.487 -23.537 1.00 96.38 276 SER A N 1
ATOM 2071 C CA . SER A 1 276 ? 3.227 3.177 -22.929 1.00 96.38 276 SER A CA 1
ATOM 2072 C C . SER A 1 276 ? 1.989 2.555 -22.271 1.00 96.38 276 SER A C 1
ATOM 2074 O O . SER A 1 276 ? 1.736 1.360 -22.394 1.00 96.38 276 SER A O 1
ATOM 2076 N N . GLN A 1 277 ? 1.162 3.381 -21.622 1.00 96.62 277 GLN A N 1
ATOM 2077 C CA . GLN A 1 277 ? -0.099 2.942 -21.027 1.00 96.62 277 GLN A CA 1
ATOM 2078 C C . GLN A 1 277 ? -1.123 2.546 -22.090 1.00 96.62 277 GLN A C 1
ATOM 2080 O O . GLN A 1 277 ? -1.851 1.579 -21.910 1.00 96.62 277 GLN A O 1
ATOM 2085 N N . LYS A 1 278 ? -1.196 3.272 -23.209 1.00 95.69 278 LYS A N 1
ATOM 2086 C CA . LYS A 1 278 ? -2.064 2.875 -24.326 1.00 95.69 278 LYS A CA 1
ATOM 2087 C C . LYS A 1 278 ? -1.590 1.568 -24.945 1.00 95.69 278 LYS A C 1
ATOM 2089 O O . LYS A 1 278 ? -2.421 0.711 -25.215 1.00 95.69 278 LYS A O 1
ATOM 2094 N N . ASP A 1 279 ? -0.285 1.414 -25.130 1.00 95.44 279 ASP A N 1
ATOM 2095 C CA . ASP A 1 279 ? 0.306 0.229 -25.742 1.00 95.44 279 ASP A CA 1
ATOM 2096 C C . ASP A 1 279 ? -0.003 -1.016 -24.910 1.00 95.44 279 ASP A C 1
ATOM 2098 O O . ASP A 1 279 ? -0.561 -1.969 -25.451 1.00 95.44 279 ASP A O 1
ATOM 2102 N N . VAL A 1 280 ? 0.221 -0.979 -23.588 1.00 94.56 280 VAL A N 1
ATOM 2103 C CA . VAL A 1 280 ? -0.122 -2.119 -22.723 1.00 94.56 280 VAL A CA 1
ATOM 2104 C C . VAL A 1 280 ? -1.628 -2.393 -22.717 1.00 94.56 280 VAL A C 1
ATOM 2106 O O . VAL A 1 280 ? -2.024 -3.550 -22.811 1.00 94.56 280 VAL A O 1
ATOM 2109 N N . LEU A 1 281 ? -2.487 -1.367 -22.692 1.00 92.69 281 LEU A N 1
ATOM 2110 C CA . LEU A 1 281 ? -3.944 -1.560 -22.722 1.00 92.69 281 LEU A CA 1
ATOM 2111 C C . LEU A 1 281 ? -4.450 -2.113 -24.055 1.00 92.69 281 LEU A C 1
ATOM 2113 O O . LEU A 1 281 ? -5.409 -2.875 -24.060 1.00 92.69 281 LEU A O 1
ATOM 2117 N N . ASN A 1 282 ? -3.800 -1.785 -25.172 1.00 92.25 282 ASN A N 1
ATOM 2118 C CA . ASN A 1 282 ? -4.139 -2.334 -26.486 1.00 92.25 282 ASN A CA 1
ATOM 2119 C C . ASN A 1 282 ? -3.830 -3.837 -26.589 1.00 92.25 282 ASN A C 1
ATOM 2121 O O . ASN A 1 282 ? -4.354 -4.504 -27.480 1.00 92.25 282 ASN A O 1
ATOM 2125 N N . THR A 1 283 ? -3.002 -4.377 -25.686 1.00 90.88 283 THR A N 1
ATOM 2126 C CA . THR A 1 283 ? -2.780 -5.829 -25.564 1.00 90.88 283 THR A CA 1
ATOM 2127 C C . THR A 1 283 ? -3.869 -6.541 -24.762 1.00 90.88 283 THR A C 1
ATOM 2129 O O . THR A 1 283 ? -3.810 -7.765 -24.641 1.00 90.88 283 THR A O 1
ATOM 2132 N N . LYS A 1 284 ? -4.835 -5.802 -24.194 1.00 89.44 284 LYS A N 1
ATOM 2133 C CA . LYS A 1 284 ? -5.856 -6.324 -23.282 1.00 89.44 284 LYS A CA 1
ATOM 2134 C C . LYS A 1 284 ? -7.255 -6.262 -23.880 1.00 89.44 284 LYS A C 1
ATOM 2136 O O . LYS A 1 284 ? -7.645 -5.273 -24.501 1.00 89.44 284 LYS A O 1
ATOM 2141 N N . ILE A 1 285 ? -8.025 -7.308 -23.620 1.00 85.56 285 ILE A N 1
ATOM 2142 C CA . ILE A 1 285 ? -9.478 -7.334 -23.741 1.00 85.56 285 ILE A CA 1
ATOM 2143 C C . ILE A 1 285 ? -10.004 -7.129 -22.322 1.00 85.56 285 ILE A C 1
ATOM 2145 O O . ILE A 1 285 ? -9.617 -7.851 -21.403 1.00 85.56 285 ILE A O 1
ATOM 2149 N N . ILE A 1 286 ? -10.799 -6.077 -22.135 1.00 82.69 286 ILE A N 1
ATOM 2150 C CA . ILE A 1 286 ? -11.332 -5.697 -20.826 1.00 82.69 286 ILE A CA 1
ATOM 2151 C C . ILE A 1 286 ? -12.822 -5.980 -20.860 1.00 82.69 286 ILE A C 1
ATOM 2153 O O . ILE A 1 286 ? -13.516 -5.374 -21.677 1.00 82.69 286 ILE A O 1
ATOM 2157 N N . ASP A 1 287 ? -13.269 -6.904 -20.013 1.00 67.94 287 ASP A N 1
ATOM 2158 C CA . ASP A 1 287 ? -14.691 -7.227 -19.881 1.00 67.94 287 ASP A CA 1
ATOM 2159 C C . ASP A 1 287 ? -15.506 -6.056 -19.330 1.00 67.94 287 ASP A C 1
ATOM 2161 O O . ASP A 1 287 ? -14.985 -5.097 -18.717 1.00 67.94 287 ASP A O 1
#

Solvent-accessible surface area (backbone atoms only — not comparable to full-atom values): 14698 Å² total; per-residue (Å²): 138,89,77,71,73,58,61,48,77,68,85,86,79,59,68,48,99,44,73,55,45,20,24,49,40,43,32,59,75,69,39,82,58,31,57,41,34,35,41,34,26,70,87,42,55,64,41,43,51,35,42,27,24,39,33,35,77,69,70,27,47,44,38,46,24,52,37,63,41,75,35,68,68,46,54,51,49,40,59,66,27,55,40,44,35,34,40,33,41,32,37,59,84,41,44,22,70,51,34,56,51,53,33,50,74,70,68,27,48,75,46,78,51,50,38,97,44,48,46,44,18,16,42,54,40,32,57,53,31,45,75,78,42,84,52,41,38,39,33,38,24,19,58,79,82,20,58,55,45,32,35,40,47,21,12,59,28,24,62,70,49,16,38,36,38,36,22,48,90,88,65,33,47,61,93,40,43,70,60,55,72,74,42,73,46,70,32,26,37,34,40,46,38,62,91,50,44,47,69,66,52,49,71,72,40,48,67,51,45,76,49,55,36,98,43,68,42,37,26,31,22,50,52,43,53,72,71,55,69,62,41,76,36,72,50,73,47,77,34,49,44,26,82,93,39,71,70,45,35,49,59,33,49,32,39,15,32,48,27,23,73,65,79,18,52,49,43,52,35,62,101,57,77,49,70,55,38,49,56,49,44,56,61,32,46,32,72

Mean predicted aligned error: 4.06 Å

Nearest PDB structures (foldseek):
  5j72-assembly1_A  TM=9.478E-01  e=1.094E-23  Clostridioides difficile 630
  7acy-assembly1_D  TM=9.178E-01  e=9.581E-23  Clostridioides difficile 630
  7acx-assembly2_D  TM=9.118E-01  e=7.207E-20  Clostridioides difficile
  7acz-assembly2_D  TM=8.942E-01  e=8.554E-20  Clostridioides difficile R20291
  7acz-assembly1_B  TM=9.009E-01  e=4.231E-19  Clostridioides difficile R20291

pLDDT: mean 93.83, std 10.39, range [29.09, 98.81]

InterPro domains:
  IPR007253 Cell wall binding repeat 2 [PF04122] (14-100)
  IPR007253 Cell wall binding repeat 2 [PF04122] (112-202)
  IPR007253 Cell wall binding repeat 2 [PF04122] (210-277)
  IPR051922 Bacterial Sporulation-Associated [PTHR30032] (12-271)

Sequence (287 aa):
LYGNTSNASTKDTLTGSGRWETAIKISQAGWTKSESAVLVNDNSIADALSATPFAKAKDVPILLTQSNKLDSRTKAELKRLGVKNVYLIGGSIALSSEIEKQLNAENISFERISGNSRYDTSLKLAEKLDREKSISKIVVVNGEKGLADAVSVGAIAAQENMPIILSDSENGTEVADNFIDSKDIEKSYVIGGTYSISNSVERSLPNATRIAGSSRSETNAKIIEEFYKDTDIKNIYVTKDGTRSKHDLIDSLAVGVLASKNGSPILLAGNKLDSSQKDVLNTKIID

Radius of gyration: 18.09 Å; Cα contacts (8 Å, |Δi|>4): 642; chains: 1; bounding box: 46×35×62 Å

Organism: Clostridioides difficile (NCBI:txid1496)